Protein AF-A0A956C8J6-F1 (afdb_monomer)

Structure (mmCIF, N/CA/C/O backbone):
data_AF-A0A956C8J6-F1
#
_entry.id   AF-A0A956C8J6-F1
#
loop_
_atom_site.group_PDB
_atom_site.id
_atom_site.type_symbol
_atom_site.label_atom_id
_atom_site.label_alt_id
_atom_site.label_comp_id
_atom_site.label_asym_id
_atom_site.label_entity_id
_atom_site.label_seq_id
_atom_site.pdbx_PDB_ins_code
_atom_site.Cartn_x
_atom_site.Cartn_y
_atom_site.Cartn_z
_atom_site.occupancy
_atom_site.B_iso_or_equiv
_atom_site.auth_seq_id
_atom_site.auth_comp_id
_atom_site.auth_asym_id
_atom_site.auth_atom_id
_atom_site.pdbx_PDB_model_num
ATOM 1 N N . MET A 1 1 ? 47.906 44.077 -1.503 1.00 76.38 1 MET A N 1
ATOM 2 C CA . MET A 1 1 ? 47.747 45.370 -0.785 1.00 76.38 1 MET A CA 1
ATOM 3 C C . MET A 1 1 ? 46.278 45.729 -0.523 1.00 76.38 1 MET A C 1
ATOM 5 O O . MET A 1 1 ? 45.954 46.083 0.603 1.00 76.38 1 MET A O 1
ATOM 9 N N . ILE A 1 2 ? 45.383 45.561 -1.506 1.00 86.88 2 ILE A N 1
ATOM 10 C CA . ILE A 1 2 ? 43.949 45.925 -1.437 1.00 86.88 2 ILE A CA 1
ATOM 11 C C . ILE A 1 2 ? 43.181 45.189 -0.317 1.00 86.88 2 ILE A C 1
ATOM 13 O O . ILE A 1 2 ? 42.447 45.818 0.441 1.00 86.88 2 ILE A O 1
ATOM 17 N N . LEU A 1 3 ? 43.426 43.886 -0.127 1.00 83.75 3 LEU A N 1
ATOM 18 C CA . LEU A 1 3 ? 42.744 43.073 0.894 1.00 83.75 3 LEU A CA 1
ATOM 19 C C . LEU A 1 3 ? 42.968 43.590 2.332 1.00 83.75 3 LEU A C 1
ATOM 21 O O . LEU A 1 3 ? 42.034 43.659 3.127 1.00 83.75 3 LEU A O 1
ATOM 25 N N . ARG A 1 4 ? 44.193 44.038 2.658 1.00 83.62 4 ARG A N 1
ATOM 26 C CA . ARG A 1 4 ? 44.523 44.606 3.983 1.00 83.62 4 ARG A CA 1
ATOM 27 C C . ARG A 1 4 ? 43.800 45.929 4.247 1.00 83.62 4 ARG A C 1
ATOM 29 O O . ARG A 1 4 ? 43.425 46.198 5.387 1.00 83.62 4 ARG A O 1
ATOM 36 N N . VAL A 1 5 ? 43.605 46.748 3.211 1.00 84.44 5 VAL A N 1
ATOM 37 C CA . VAL A 1 5 ? 42.876 48.022 3.316 1.00 84.44 5 VAL A CA 1
ATOM 38 C C . VAL A 1 5 ? 41.376 47.760 3.512 1.00 84.44 5 VAL A C 1
ATOM 40 O O . VAL A 1 5 ? 40.769 48.363 4.397 1.00 84.44 5 VAL A O 1
ATOM 43 N N . ALA A 1 6 ? 40.800 46.799 2.781 1.00 83.00 6 ALA A N 1
ATOM 44 C CA . ALA A 1 6 ? 39.396 46.397 2.911 1.00 83.00 6 ALA A CA 1
ATOM 45 C C . ALA A 1 6 ? 39.051 45.820 4.303 1.00 83.00 6 ALA A C 1
ATOM 47 O O . ALA A 1 6 ? 38.039 46.199 4.900 1.00 83.00 6 ALA A O 1
ATOM 48 N N . LEU A 1 7 ? 39.918 44.965 4.861 1.00 81.19 7 LEU A N 1
ATOM 49 C CA . LEU A 1 7 ? 39.767 44.403 6.213 1.00 81.19 7 LEU A CA 1
ATOM 50 C C . LEU A 1 7 ? 39.823 45.485 7.300 1.00 81.19 7 LEU A C 1
ATOM 52 O O . LEU A 1 7 ? 38.946 45.538 8.162 1.00 81.19 7 LEU A O 1
ATOM 56 N N . ARG A 1 8 ? 40.799 46.404 7.235 1.00 82.94 8 ARG A N 1
ATOM 57 C CA . ARG A 1 8 ? 40.872 47.542 8.173 1.00 82.94 8 ARG A CA 1
ATOM 58 C C . ARG A 1 8 ? 39.626 48.425 8.106 1.00 82.94 8 ARG A C 1
ATOM 60 O O . ARG A 1 8 ? 39.152 48.873 9.148 1.00 82.94 8 ARG A O 1
ATOM 67 N N . ASN A 1 9 ? 39.083 48.651 6.909 1.00 82.06 9 ASN A N 1
ATOM 68 C CA . ASN A 1 9 ? 37.868 49.444 6.721 1.00 82.06 9 ASN A CA 1
ATOM 69 C C . ASN A 1 9 ? 36.629 48.764 7.338 1.00 82.06 9 ASN A C 1
ATOM 71 O O . ASN A 1 9 ? 35.853 49.405 8.048 1.00 82.06 9 ASN A O 1
ATOM 75 N N . SER A 1 10 ? 36.489 47.450 7.145 1.00 78.31 10 SER A N 1
ATOM 76 C CA . SER A 1 10 ? 35.390 46.660 7.720 1.00 78.31 10 SER A CA 1
ATOM 77 C C . SER A 1 10 ? 35.435 46.614 9.251 1.00 78.31 10 SER A C 1
ATOM 79 O O . SER A 1 10 ? 34.396 46.742 9.900 1.00 78.31 10 SER A O 1
ATOM 81 N N . VAL A 1 11 ? 36.636 46.507 9.833 1.00 80.62 11 VAL A N 1
ATOM 82 C CA . VAL A 1 11 ? 36.852 46.492 11.293 1.00 80.62 11 VAL A CA 1
ATOM 83 C C . VAL A 1 11 ? 36.672 47.878 11.928 1.00 80.62 11 VAL A C 1
ATOM 85 O O . VAL A 1 11 ? 36.344 47.961 13.112 1.00 80.62 11 VAL A O 1
ATOM 88 N N . ARG A 1 12 ? 36.856 48.969 11.171 1.00 85.00 12 ARG A N 1
ATOM 89 C CA . ARG A 1 12 ? 36.637 50.347 11.648 1.00 85.00 12 ARG A CA 1
ATOM 90 C C . ARG A 1 12 ? 35.152 50.726 11.665 1.00 85.00 12 ARG A C 1
ATOM 92 O O . ARG A 1 12 ? 34.713 51.398 12.590 1.00 85.00 12 ARG A O 1
ATOM 99 N N . ASN A 1 13 ? 34.365 50.225 10.711 1.00 85.50 13 ASN A N 1
ATOM 100 C CA . ASN A 1 13 ? 32.921 50.471 10.600 1.00 85.50 13 ASN A CA 1
ATOM 101 C C . ASN A 1 13 ? 32.070 49.295 11.123 1.00 85.50 13 ASN A C 1
ATOM 103 O O . ASN A 1 13 ? 31.152 48.831 10.447 1.00 85.50 13 ASN A O 1
ATOM 107 N N . ARG A 1 14 ? 32.359 48.820 12.345 1.00 82.44 14 ARG A N 1
ATOM 108 C CA . ARG A 1 14 ? 31.816 47.559 12.900 1.00 82.44 14 ARG A CA 1
ATOM 109 C C . ARG A 1 14 ? 30.295 47.425 12.813 1.00 82.44 14 ARG A C 1
ATOM 111 O O . ARG A 1 14 ? 29.818 46.368 12.432 1.00 82.44 14 ARG A O 1
ATOM 118 N N . ARG A 1 15 ? 29.535 48.483 13.124 1.00 85.75 15 ARG A N 1
ATOM 119 C CA . ARG A 1 15 ? 28.058 48.441 13.113 1.00 85.75 15 ARG A CA 1
ATOM 120 C C . ARG A 1 15 ? 27.491 48.182 11.715 1.00 85.75 15 ARG A C 1
ATOM 122 O O . ARG A 1 15 ? 26.623 47.333 11.561 1.00 85.75 15 ARG A O 1
ATOM 129 N N . ARG A 1 16 ? 28.005 48.881 10.696 1.00 86.75 16 ARG A N 1
ATOM 130 C CA . ARG A 1 16 ? 27.529 48.745 9.310 1.00 86.75 16 ARG A CA 1
ATOM 131 C C . ARG A 1 16 ? 27.905 47.386 8.729 1.00 86.75 16 ARG A C 1
ATOM 133 O O . ARG A 1 16 ? 27.052 46.727 8.152 1.00 86.75 16 ARG A O 1
ATOM 140 N N . THR A 1 17 ? 29.154 46.964 8.936 1.00 90.12 17 THR A N 1
ATOM 141 C CA . THR A 1 17 ? 29.644 45.646 8.510 1.00 90.12 17 THR A CA 1
ATOM 142 C C . THR A 1 17 ? 28.844 44.517 9.165 1.00 90.12 17 THR A C 1
ATOM 144 O O . THR A 1 17 ? 28.504 43.547 8.496 1.00 90.12 17 THR A O 1
ATOM 147 N N . LEU A 1 18 ? 28.508 44.652 10.454 1.00 90.44 18 LEU A N 1
ATOM 148 C CA . LEU A 1 18 ? 27.726 43.657 11.186 1.00 90.44 18 LEU A CA 1
ATOM 149 C C . LEU A 1 18 ? 26.292 43.552 10.652 1.00 90.44 18 LEU A C 1
ATOM 151 O O . LEU A 1 18 ? 25.841 42.443 10.404 1.00 90.44 18 LEU A O 1
ATOM 155 N N . LEU A 1 19 ? 25.604 44.673 10.404 1.00 91.50 19 LEU A N 1
ATOM 156 C CA . LEU A 1 19 ? 24.246 44.655 9.838 1.00 91.50 19 LEU A CA 1
ATOM 157 C C . LEU A 1 19 ? 24.195 43.946 8.477 1.00 91.50 19 LEU A C 1
ATOM 159 O O . LEU A 1 19 ? 23.339 43.093 8.263 1.00 91.50 19 LEU A O 1
ATOM 163 N N . THR A 1 20 ? 25.136 44.245 7.576 1.00 91.75 20 THR A N 1
ATOM 164 C CA . THR A 1 20 ? 25.197 43.582 6.263 1.00 91.75 20 THR A CA 1
ATOM 165 C C . THR A 1 20 ? 25.582 42.110 6.374 1.00 91.75 20 THR A C 1
ATOM 167 O O . THR A 1 20 ? 25.010 41.279 5.677 1.00 91.75 20 THR A O 1
ATOM 170 N N . ALA A 1 21 ? 26.524 41.772 7.261 1.00 92.81 21 ALA A N 1
ATOM 171 C CA . ALA A 1 21 ? 26.939 40.388 7.472 1.00 92.81 21 ALA A CA 1
ATOM 172 C C . ALA A 1 21 ? 25.800 39.543 8.059 1.00 92.81 21 ALA A C 1
ATOM 174 O O . ALA A 1 21 ? 25.584 38.431 7.596 1.00 92.81 21 ALA A O 1
ATOM 175 N N . VAL A 1 22 ? 25.042 40.084 9.019 1.00 95.88 22 VAL A N 1
ATOM 176 C CA . VAL A 1 22 ? 23.868 39.419 9.604 1.00 95.88 22 VAL A CA 1
ATOM 177 C C . VAL A 1 22 ? 22.768 39.237 8.564 1.00 95.88 22 VAL A C 1
ATOM 179 O O . VAL A 1 22 ? 22.202 38.156 8.494 1.00 95.88 22 VAL A O 1
ATOM 182 N N . ALA A 1 23 ? 22.494 40.238 7.722 1.00 95.94 23 ALA A N 1
ATOM 183 C CA . ALA A 1 23 ? 21.491 40.109 6.664 1.00 95.94 23 ALA A CA 1
ATOM 184 C C . ALA A 1 23 ? 21.848 38.999 5.656 1.00 95.94 23 ALA A C 1
ATOM 186 O O . ALA A 1 23 ? 21.003 38.167 5.333 1.00 95.94 23 ALA A O 1
ATOM 187 N N . ILE A 1 24 ? 23.110 38.944 5.210 1.00 96.88 24 ILE A N 1
ATOM 188 C CA . ILE A 1 24 ? 23.598 37.891 4.304 1.00 96.88 24 ILE A CA 1
ATOM 189 C C . ILE A 1 24 ? 23.566 36.526 4.999 1.00 96.88 24 ILE A C 1
ATOM 191 O O . ILE A 1 24 ? 23.092 35.556 4.415 1.00 96.88 24 ILE A O 1
ATOM 195 N N . ALA A 1 25 ? 24.037 36.447 6.247 1.00 96.62 25 ALA A N 1
ATOM 196 C CA . ALA A 1 25 ? 24.053 35.205 7.011 1.00 96.62 25 ALA A CA 1
ATOM 197 C C . ALA A 1 25 ? 22.638 34.675 7.274 1.00 96.62 25 ALA A C 1
ATOM 199 O O . ALA A 1 25 ? 22.414 33.481 7.133 1.00 96.62 25 ALA A O 1
ATOM 200 N N . ALA A 1 26 ? 21.681 35.547 7.602 1.00 97.00 26 ALA A N 1
ATOM 201 C CA . ALA A 1 26 ? 20.286 35.172 7.805 1.00 97.00 26 ALA A CA 1
ATOM 202 C C . ALA A 1 26 ? 19.634 34.681 6.505 1.00 97.00 26 ALA A C 1
ATOM 204 O O . ALA A 1 26 ? 18.960 33.655 6.519 1.00 97.00 26 ALA A O 1
ATOM 205 N N . GLY A 1 27 ? 19.877 35.363 5.379 1.00 97.31 27 GLY A N 1
ATOM 206 C CA . GLY A 1 27 ? 19.392 34.921 4.070 1.00 97.31 27 GLY A CA 1
ATOM 207 C C . GLY A 1 27 ? 19.973 33.566 3.660 1.00 97.31 27 GLY A C 1
ATOM 208 O O . GLY A 1 27 ? 19.233 32.680 3.246 1.00 97.31 27 GLY A O 1
ATOM 209 N N . LEU A 1 28 ? 21.284 33.373 3.844 1.00 97.12 28 LEU A N 1
ATOM 210 C CA . LEU A 1 28 ? 21.944 32.099 3.564 1.00 97.12 28 LEU A CA 1
ATOM 211 C C . LEU A 1 28 ? 21.447 30.985 4.494 1.00 97.12 28 LEU A C 1
ATOM 213 O O . LEU A 1 28 ? 21.194 29.882 4.028 1.00 97.12 28 LEU A O 1
ATOM 217 N N . ALA A 1 29 ? 21.275 31.267 5.787 1.00 96.75 29 ALA A N 1
ATOM 218 C CA . ALA A 1 29 ? 20.749 30.300 6.743 1.00 96.75 29 ALA A CA 1
ATOM 219 C C . ALA A 1 29 ? 19.327 29.864 6.373 1.00 96.75 29 ALA A C 1
ATOM 221 O O . ALA A 1 29 ? 19.044 28.671 6.382 1.00 96.75 29 ALA A O 1
ATOM 222 N N . LEU A 1 30 ? 18.455 30.806 5.996 1.00 97.19 30 LEU A N 1
ATOM 223 C CA . LEU A 1 30 ? 17.096 30.489 5.562 1.00 97.19 30 LEU A CA 1
ATOM 224 C C . LEU A 1 30 ? 17.093 29.629 4.292 1.00 97.19 30 LEU A C 1
ATOM 226 O O . LEU A 1 30 ? 16.351 28.654 4.229 1.00 97.19 30 LEU A O 1
ATOM 230 N N . LEU A 1 31 ? 17.950 29.951 3.317 1.00 96.69 31 LEU A N 1
ATOM 231 C CA . LEU A 1 31 ? 18.107 29.147 2.103 1.00 96.69 31 LEU A CA 1
ATOM 232 C C . LEU A 1 31 ? 18.590 27.729 2.420 1.00 96.69 31 LEU A C 1
ATOM 234 O O . LEU A 1 31 ? 17.996 26.782 1.926 1.00 96.69 31 LEU A O 1
ATOM 238 N N . LEU A 1 32 ? 19.607 27.581 3.275 1.00 96.19 32 LEU A N 1
ATOM 239 C CA . LEU A 1 32 ? 20.144 26.272 3.665 1.00 96.19 32 LEU A CA 1
ATOM 240 C C . LEU A 1 32 ? 19.128 25.422 4.436 1.00 96.19 32 LEU A C 1
ATOM 242 O O . LEU A 1 32 ? 19.058 24.212 4.231 1.00 96.19 32 LEU A O 1
ATOM 246 N N . VAL A 1 33 ? 18.336 26.041 5.317 1.00 95.75 33 VAL A N 1
ATOM 247 C CA . VAL A 1 33 ? 17.246 25.354 6.026 1.00 95.75 33 VAL A CA 1
ATOM 248 C C . VAL A 1 33 ? 16.175 24.899 5.040 1.00 95.75 33 VAL A C 1
ATOM 250 O O . VAL A 1 33 ? 15.717 23.765 5.129 1.00 95.75 33 VAL A O 1
ATOM 253 N N . PHE A 1 34 ? 15.803 25.751 4.082 1.00 94.38 34 PHE A N 1
ATOM 254 C CA . PHE A 1 34 ? 14.797 25.410 3.082 1.00 94.38 34 PHE A CA 1
ATOM 255 C C . PHE A 1 34 ? 15.265 24.283 2.155 1.00 94.38 34 PHE A C 1
ATOM 257 O O . PHE A 1 34 ? 14.516 23.337 1.938 1.00 94.38 34 PHE A O 1
ATOM 264 N N . THR A 1 35 ? 16.511 24.329 1.670 1.00 90.38 35 THR A N 1
ATOM 265 C CA . THR A 1 35 ? 17.075 23.242 0.853 1.00 90.38 35 THR A CA 1
ATOM 266 C C . THR A 1 35 ? 17.196 21.951 1.649 1.00 90.38 35 THR A C 1
ATOM 268 O O . THR A 1 35 ? 16.759 20.917 1.172 1.00 90.38 35 THR A O 1
ATOM 271 N N . GLY A 1 36 ? 17.686 22.001 2.894 1.00 91.25 36 GLY A N 1
ATOM 272 C CA . GLY A 1 36 ? 17.787 20.800 3.728 1.00 91.25 36 GLY A CA 1
ATOM 273 C C . GLY A 1 36 ? 16.424 20.180 4.058 1.00 91.25 36 GLY A C 1
ATOM 274 O O . GLY A 1 36 ? 16.305 18.962 4.144 1.00 91.25 36 GLY A O 1
ATOM 275 N N . MET A 1 37 ? 15.386 21.006 4.213 1.00 89.81 37 MET A N 1
ATOM 276 C CA . MET A 1 37 ? 14.014 20.531 4.393 1.00 89.81 37 MET A CA 1
ATOM 277 C C . MET A 1 37 ? 13.447 19.917 3.106 1.00 89.81 37 MET A C 1
ATOM 279 O O . MET A 1 37 ? 12.793 18.882 3.186 1.00 89.81 37 MET A O 1
ATOM 283 N N . ALA A 1 38 ? 13.708 20.520 1.942 1.00 79.31 38 ALA A N 1
ATOM 284 C CA . ALA A 1 38 ? 13.282 19.991 0.647 1.00 79.31 38 ALA A CA 1
ATOM 285 C C . ALA A 1 38 ? 13.968 18.653 0.319 1.00 79.31 38 ALA A C 1
ATOM 287 O O . ALA A 1 38 ? 13.289 17.690 -0.023 1.00 79.31 38 ALA A O 1
ATOM 288 N N . ASP A 1 39 ? 15.286 18.566 0.514 1.00 77.94 39 ASP A N 1
ATOM 289 C CA . ASP A 1 39 ? 16.055 17.334 0.308 1.00 77.94 39 ASP A CA 1
ATOM 290 C C . ASP A 1 39 ? 15.576 16.224 1.259 1.00 77.94 39 ASP A C 1
ATOM 292 O O . ASP A 1 39 ? 15.345 15.090 0.843 1.00 77.94 39 ASP A O 1
ATOM 296 N N . GLY A 1 40 ? 15.347 16.562 2.535 1.00 76.50 40 GLY A N 1
ATOM 297 C CA . GLY A 1 40 ? 14.820 15.617 3.521 1.00 76.50 40 GLY A CA 1
ATOM 298 C C . GLY A 1 40 ? 13.397 15.141 3.215 1.00 76.50 40 GLY A C 1
ATOM 299 O O . GLY A 1 40 ? 13.071 13.989 3.499 1.00 76.50 40 GLY A O 1
ATOM 300 N N . ALA A 1 41 ? 12.557 15.999 2.628 1.00 71.56 41 ALA A N 1
ATOM 301 C CA . ALA A 1 41 ? 11.235 15.606 2.154 1.00 71.56 41 ALA A CA 1
ATOM 302 C C . ALA A 1 41 ? 11.346 14.628 0.973 1.00 71.56 41 ALA A C 1
ATOM 304 O O . ALA A 1 41 ? 10.730 13.570 1.022 1.00 71.56 41 ALA A O 1
ATOM 305 N N . HIS A 1 42 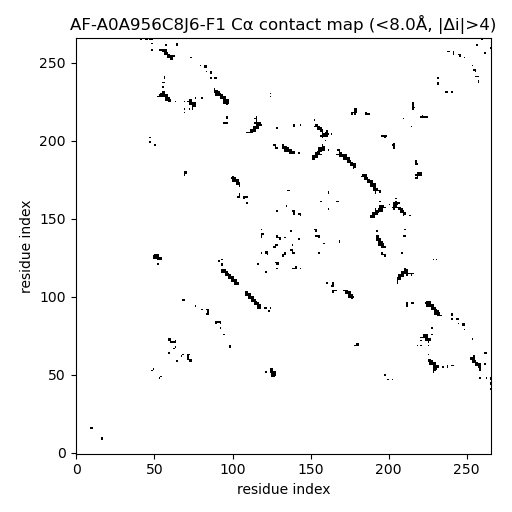? 12.187 14.916 -0.027 1.00 67.62 42 HIS A N 1
ATOM 306 C CA . HIS A 1 42 ? 12.378 14.039 -1.189 1.00 67.62 42 HIS A CA 1
ATOM 307 C C . HIS A 1 42 ? 12.921 12.650 -0.830 1.00 67.62 42 HIS A C 1
ATOM 309 O O . HIS A 1 42 ? 12.391 11.648 -1.305 1.00 67.62 42 HIS A O 1
ATOM 315 N N . GLU A 1 43 ? 13.925 12.561 0.047 1.00 66.69 43 GLU A N 1
ATOM 316 C CA . GLU A 1 43 ? 14.469 11.270 0.499 1.00 66.69 43 GLU A CA 1
ATOM 317 C C . GLU A 1 43 ? 13.383 10.410 1.173 1.00 66.69 43 GLU A C 1
ATOM 319 O O . GLU A 1 43 ? 13.316 9.194 0.982 1.00 66.69 43 GLU A O 1
ATOM 324 N N . LYS A 1 44 ? 12.485 11.051 1.934 1.00 64.81 44 LYS A N 1
ATOM 325 C CA . LYS A 1 44 ? 11.377 10.365 2.603 1.00 64.81 44 LYS A CA 1
ATOM 326 C C . LYS A 1 44 ? 10.287 9.906 1.641 1.00 64.81 44 LYS A C 1
ATOM 328 O O . LYS A 1 44 ? 9.709 8.853 1.891 1.00 64.81 44 LYS A O 1
ATOM 333 N N . MET A 1 45 ? 10.020 10.628 0.556 1.00 62.38 45 MET A N 1
ATOM 334 C CA . MET A 1 45 ? 9.003 10.209 -0.415 1.00 62.38 45 MET A CA 1
ATOM 335 C C . MET A 1 45 ? 9.453 8.986 -1.234 1.00 62.38 45 MET A C 1
ATOM 337 O O . MET A 1 45 ? 8.693 8.022 -1.351 1.00 62.38 45 MET A O 1
ATOM 341 N N . ALA A 1 46 ? 10.733 8.920 -1.621 1.00 62.03 46 ALA A N 1
ATOM 342 C CA . ALA A 1 46 ? 11.309 7.720 -2.234 1.00 62.03 46 ALA A CA 1
ATOM 343 C C . ALA A 1 46 ? 11.230 6.491 -1.301 1.00 62.03 46 ALA A C 1
ATOM 345 O O . ALA A 1 46 ? 10.918 5.379 -1.735 1.00 62.03 46 ALA A O 1
ATOM 346 N N . GLU A 1 47 ? 11.458 6.688 0.003 1.00 63.75 47 GLU A N 1
ATOM 347 C CA . GLU A 1 47 ? 11.309 5.635 1.016 1.00 63.75 47 GLU A CA 1
ATOM 348 C C . GLU A 1 47 ? 9.844 5.172 1.161 1.00 63.75 47 GLU A C 1
ATOM 350 O O . GLU A 1 47 ? 9.596 3.975 1.334 1.00 63.75 47 GLU A O 1
ATOM 355 N N . ILE A 1 48 ? 8.871 6.083 1.031 1.00 66.12 48 ILE A N 1
ATOM 356 C CA . ILE A 1 48 ? 7.428 5.784 1.057 1.00 66.12 48 ILE A CA 1
ATOM 357 C C . ILE A 1 48 ? 7.006 4.971 -0.173 1.00 66.12 48 ILE A C 1
ATOM 359 O O . ILE A 1 48 ? 6.350 3.941 -0.012 1.00 66.12 48 ILE A O 1
ATOM 363 N N . GLY A 1 49 ? 7.409 5.378 -1.382 1.00 64.62 49 GLY A N 1
ATOM 364 C CA . GLY A 1 49 ? 7.027 4.698 -2.626 1.00 64.62 49 GLY A CA 1
ATOM 365 C C . GLY A 1 49 ? 7.515 3.250 -2.699 1.00 64.62 49 GLY A C 1
ATOM 366 O O . GLY A 1 49 ? 6.737 2.343 -3.000 1.00 64.62 49 GLY A O 1
ATOM 367 N N . VAL A 1 50 ? 8.771 3.006 -2.309 1.00 62.66 50 VAL A N 1
ATOM 368 C CA . VAL A 1 50 ? 9.316 1.641 -2.201 1.00 62.66 50 VAL A CA 1
ATOM 369 C C . VAL A 1 50 ? 8.598 0.848 -1.107 1.00 62.66 50 VAL A C 1
ATOM 371 O O . VAL A 1 50 ? 8.314 -0.337 -1.278 1.00 62.66 50 VAL A O 1
ATOM 374 N N . SER A 1 51 ? 8.265 1.488 0.016 1.00 62.50 51 SER A N 1
ATOM 375 C CA . SER A 1 51 ? 7.557 0.814 1.108 1.00 62.50 51 SER A CA 1
ATOM 376 C C . SER A 1 51 ? 6.136 0.406 0.712 1.00 62.50 51 SER A C 1
ATOM 378 O O . SER A 1 51 ? 5.692 -0.654 1.132 1.00 62.50 51 SER A O 1
ATOM 380 N N . MET A 1 52 ? 5.445 1.165 -0.143 1.00 68.81 52 MET A N 1
ATOM 381 C CA . MET A 1 52 ? 4.073 0.874 -0.596 1.00 68.81 52 MET A CA 1
ATOM 382 C C . MET A 1 52 ? 3.959 -0.247 -1.643 1.00 68.81 52 MET A C 1
ATOM 384 O O . MET A 1 52 ? 2.847 -0.601 -2.033 1.00 68.81 52 MET A O 1
ATOM 388 N N . GLY A 1 53 ? 5.078 -0.820 -2.094 1.00 70.12 53 GLY A N 1
ATOM 389 C CA . GLY A 1 53 ? 5.061 -1.989 -2.973 1.00 70.12 53 GLY A CA 1
ATOM 390 C C . GLY A 1 53 ? 4.612 -1.707 -4.407 1.00 70.12 53 GLY A C 1
ATOM 391 O O . GLY A 1 53 ? 3.983 -2.560 -5.035 1.00 70.12 53 GLY A O 1
ATOM 392 N N . LEU A 1 54 ? 4.938 -0.520 -4.934 1.00 74.12 54 LEU A N 1
ATOM 393 C CA . LEU A 1 54 ? 4.724 -0.175 -6.347 1.00 74.12 54 LEU A CA 1
ATOM 394 C C . LEU A 1 54 ? 5.511 -1.107 -7.296 1.00 74.12 54 LEU A C 1
ATOM 396 O O . LEU A 1 54 ? 5.066 -1.358 -8.412 1.00 74.12 54 LEU A O 1
ATOM 400 N N . GLY A 1 55 ? 6.624 -1.688 -6.835 1.00 81.12 55 GLY A N 1
ATOM 401 C CA . GLY A 1 55 ? 7.557 -2.437 -7.680 1.00 81.12 55 GLY A CA 1
ATOM 402 C C . GLY A 1 55 ? 8.474 -1.509 -8.480 1.00 81.12 55 GLY A C 1
ATOM 403 O O . GLY A 1 55 ? 8.434 -0.293 -8.309 1.00 81.12 55 GLY A O 1
ATOM 404 N N . ASP A 1 56 ? 9.307 -2.080 -9.349 1.00 84.12 56 ASP A N 1
ATOM 405 C CA . ASP A 1 56 ? 10.206 -1.310 -10.221 1.00 84.12 56 ASP A CA 1
ATOM 406 C C . ASP A 1 56 ? 9.453 -0.761 -11.439 1.00 84.12 56 ASP A C 1
ATOM 408 O O . ASP A 1 56 ? 9.625 0.393 -11.842 1.00 84.12 56 ASP A O 1
ATOM 412 N N . VAL A 1 57 ? 8.573 -1.595 -12.000 1.00 87.00 57 VAL A N 1
ATOM 413 C CA . VAL A 1 57 ? 7.692 -1.252 -13.117 1.00 87.00 57 VAL A CA 1
ATOM 414 C C . VAL A 1 57 ? 6.252 -1.525 -12.712 1.00 87.00 57 VAL A C 1
ATOM 416 O O . VAL A 1 57 ? 5.928 -2.574 -12.154 1.00 87.00 57 VAL A O 1
ATOM 419 N N . VAL A 1 58 ? 5.376 -0.583 -13.031 1.00 89.19 58 VAL A N 1
ATOM 420 C CA . VAL A 1 58 ? 3.954 -0.632 -12.726 1.00 89.19 58 VAL A CA 1
ATOM 421 C C . VAL A 1 58 ? 3.175 -0.804 -14.021 1.00 89.19 58 VAL A C 1
ATOM 423 O O . VAL A 1 58 ? 3.365 -0.055 -14.978 1.00 89.19 58 VAL A O 1
ATOM 426 N N . VAL A 1 59 ? 2.269 -1.780 -14.050 1.00 90.25 59 VAL A N 1
ATOM 427 C CA . VAL A 1 59 ? 1.314 -1.943 -15.151 1.00 90.25 59 VAL A CA 1
ATOM 428 C C . VAL A 1 59 ? -0.086 -1.630 -14.650 1.00 90.25 59 VAL A C 1
ATOM 430 O O . VAL A 1 59 ? -0.580 -2.302 -13.744 1.00 90.25 59 VAL A O 1
ATOM 433 N N . HIS A 1 60 ? -0.736 -0.645 -15.258 1.00 89.62 60 HIS A N 1
ATOM 434 C CA . HIS A 1 60 ? -2.106 -0.237 -14.955 1.00 89.62 60 HIS A CA 1
ATOM 435 C C . HIS A 1 60 ? -3.041 -0.479 -16.142 1.00 89.62 60 HIS A C 1
ATOM 437 O O . HIS A 1 60 ? -2.599 -0.617 -17.282 1.00 89.62 60 HIS A O 1
ATOM 443 N N . ALA A 1 61 ? -4.352 -0.485 -15.893 1.00 87.06 61 ALA A N 1
ATOM 444 C CA . ALA A 1 61 ? -5.310 -0.256 -16.970 1.00 87.06 61 ALA A CA 1
ATOM 445 C C . ALA A 1 61 ? -5.102 1.152 -17.545 1.00 87.06 61 ALA A C 1
ATOM 447 O O . ALA A 1 61 ? -4.768 2.084 -16.811 1.00 87.06 61 ALA A O 1
ATOM 448 N N . ARG A 1 62 ? -5.301 1.321 -18.854 1.00 83.38 62 ARG A N 1
ATOM 449 C CA . ARG A 1 62 ? -5.043 2.607 -19.507 1.00 83.38 62 ARG A CA 1
ATOM 450 C C . ARG A 1 62 ? -5.839 3.751 -18.861 1.00 83.38 62 ARG A C 1
ATOM 452 O O . ARG A 1 62 ? -7.062 3.681 -18.725 1.00 83.38 62 ARG A O 1
ATOM 459 N N . GLY A 1 63 ? -5.135 4.824 -18.499 1.00 81.25 63 GLY A N 1
ATOM 460 C CA . GLY A 1 63 ? -5.696 6.019 -17.879 1.00 81.25 63 GLY A CA 1
ATOM 461 C C . GLY A 1 63 ? -6.060 5.857 -16.400 1.00 81.25 63 GLY A C 1
ATOM 462 O O . GLY A 1 63 ? -6.732 6.732 -15.861 1.00 81.25 63 GLY A O 1
ATOM 463 N N . TYR A 1 64 ? -5.684 4.762 -15.739 1.00 83.44 64 TYR A N 1
ATOM 464 C CA . TYR A 1 64 ? -5.851 4.633 -14.289 1.00 83.44 64 TYR A CA 1
ATOM 465 C C . TYR A 1 64 ? -4.972 5.638 -13.535 1.00 83.44 64 TYR A C 1
ATOM 467 O O . TYR A 1 64 ? -5.385 6.144 -12.498 1.00 83.44 64 TYR A O 1
ATOM 475 N N . THR A 1 65 ? -3.791 5.971 -14.065 1.00 80.25 65 THR A N 1
ATOM 476 C CA . THR A 1 65 ? -2.900 6.972 -13.451 1.00 80.25 65 THR A CA 1
ATOM 477 C C . THR A 1 65 ? -3.548 8.363 -13.392 1.00 80.25 65 THR A C 1
ATOM 479 O O . THR A 1 65 ? -3.410 9.056 -12.389 1.00 80.25 65 THR A O 1
ATOM 482 N N . ASP A 1 66 ? -4.323 8.741 -14.415 1.00 81.81 66 ASP A N 1
ATOM 483 C CA . ASP A 1 66 ? -5.048 10.022 -14.446 1.00 81.81 66 ASP A CA 1
ATOM 484 C C . ASP A 1 66 ? -6.313 10.023 -13.568 1.00 81.81 66 ASP A C 1
ATOM 486 O O . ASP A 1 66 ? -6.735 11.063 -13.063 1.00 81.81 66 ASP A O 1
ATOM 490 N N . ASP A 1 67 ? -6.965 8.866 -13.438 1.00 82.25 67 ASP A N 1
ATOM 491 C CA . ASP A 1 67 ? -8.263 8.703 -12.780 1.00 82.25 67 ASP A CA 1
ATOM 492 C C . ASP A 1 67 ? -8.319 7.330 -12.083 1.00 82.25 67 ASP A C 1
ATOM 494 O O . ASP A 1 67 ? -8.836 6.361 -12.664 1.00 82.25 67 ASP A O 1
ATOM 498 N N . PRO A 1 68 ? -7.754 7.219 -10.861 1.00 79.81 68 PRO A N 1
ATOM 499 C CA . PRO A 1 68 ? -7.576 5.956 -10.147 1.00 79.81 68 PRO A CA 1
ATOM 500 C C . PRO A 1 68 ? -8.903 5.476 -9.552 1.00 79.81 68 PRO A C 1
ATOM 502 O O . PRO A 1 68 ? -9.149 5.526 -8.347 1.00 79.81 68 PRO A O 1
ATOM 505 N N . THR A 1 69 ? -9.792 5.018 -10.426 1.00 80.50 69 THR A N 1
ATOM 506 C CA . THR A 1 69 ? -11.117 4.511 -10.079 1.00 80.50 69 THR A CA 1
ATOM 507 C C . THR A 1 69 ? -11.192 3.004 -10.255 1.00 80.50 69 THR A C 1
ATOM 509 O O . THR A 1 69 ? -10.564 2.408 -11.129 1.00 80.50 69 THR A O 1
ATOM 512 N N . LEU A 1 70 ? -12.049 2.377 -9.449 1.00 81.00 70 LEU A N 1
ATOM 513 C CA . LEU A 1 70 ? -12.380 0.955 -9.561 1.00 81.00 70 LEU A CA 1
ATOM 514 C C . LEU A 1 70 ? -13.052 0.577 -10.895 1.00 81.00 70 LEU A C 1
ATOM 516 O O . LEU A 1 70 ? -13.243 -0.605 -11.157 1.00 81.00 70 LEU A O 1
ATOM 520 N N . ASP A 1 71 ? -13.406 1.547 -11.737 1.00 80.81 71 ASP A N 1
ATOM 521 C CA . ASP A 1 71 ? -13.945 1.300 -13.076 1.00 80.81 71 ASP A CA 1
ATOM 522 C C . ASP A 1 71 ? -12.831 1.062 -14.117 1.00 80.81 71 ASP A C 1
ATOM 524 O O . ASP A 1 71 ? -13.101 0.543 -15.201 1.00 80.81 71 ASP A O 1
ATOM 528 N N . ARG A 1 72 ? -11.571 1.382 -13.783 1.00 83.94 72 ARG A N 1
ATOM 529 C CA . ARG A 1 72 ? -10.389 1.172 -14.634 1.00 83.94 72 ARG A CA 1
ATOM 530 C C . ARG A 1 72 ? -9.519 0.050 -14.074 1.00 83.94 72 ARG A C 1
ATOM 532 O O . ARG A 1 72 ? -8.472 0.284 -13.483 1.00 83.94 72 ARG A O 1
ATOM 539 N N . LEU A 1 73 ? -9.969 -1.188 -14.252 1.00 87.44 73 LEU A N 1
ATOM 540 C CA . LEU A 1 73 ? -9.252 -2.381 -13.793 1.00 87.44 73 LEU A CA 1
ATOM 541 C C . LEU A 1 73 ? -8.760 -3.225 -14.965 1.00 87.44 73 LEU A C 1
ATOM 543 O O . LEU A 1 73 ? -9.404 -3.324 -16.009 1.00 87.44 73 LEU A O 1
ATOM 547 N N . ILE A 1 74 ? -7.650 -3.923 -14.745 1.00 88.44 74 ILE A N 1
ATOM 548 C CA . ILE A 1 74 ? -7.202 -5.016 -15.603 1.00 88.44 74 ILE A CA 1
ATOM 549 C C . ILE A 1 74 ? -8.116 -6.207 -15.302 1.00 88.44 74 ILE A C 1
ATOM 551 O O . ILE A 1 74 ? -7.934 -6.879 -14.290 1.00 88.44 74 ILE A O 1
ATOM 555 N N . ALA A 1 75 ? -9.129 -6.432 -16.143 1.00 85.81 75 ALA A N 1
ATOM 556 C CA . ALA A 1 75 ? -10.214 -7.386 -15.879 1.00 85.81 75 ALA A CA 1
ATOM 557 C C . ALA A 1 75 ? -9.752 -8.846 -15.703 1.00 85.81 75 ALA A C 1
ATOM 559 O O . ALA A 1 75 ? -10.300 -9.564 -14.866 1.00 85.81 75 ALA A O 1
ATOM 560 N N . ASP A 1 76 ? -8.753 -9.273 -16.480 1.00 86.25 76 ASP A N 1
ATOM 561 C CA . ASP A 1 76 ? -8.079 -10.564 -16.331 1.00 86.25 76 ASP A CA 1
ATOM 562 C C . ASP A 1 76 ? -6.557 -10.346 -16.357 1.00 86.25 76 ASP A C 1
ATOM 564 O O . ASP A 1 76 ? -5.980 -10.138 -17.432 1.00 86.25 76 ASP A O 1
ATOM 568 N N . PRO A 1 77 ? -5.889 -10.346 -15.191 1.00 87.38 77 PRO A N 1
ATOM 569 C CA . PRO A 1 77 ? -4.450 -10.143 -15.126 1.00 87.38 77 PRO A CA 1
ATOM 570 C C . PRO A 1 77 ? -3.640 -11.358 -15.577 1.00 87.38 77 PRO A C 1
ATOM 572 O O . PRO A 1 77 ? -2.465 -11.192 -15.894 1.00 87.38 77 PRO A O 1
ATOM 575 N N . ALA A 1 78 ? -4.209 -12.568 -15.621 1.00 88.25 78 ALA A N 1
ATOM 576 C CA . ALA A 1 78 ? -3.422 -13.789 -15.797 1.00 88.25 78 ALA A CA 1
ATOM 577 C C . ALA A 1 78 ? -2.638 -13.842 -17.129 1.00 88.25 78 ALA A C 1
ATOM 579 O O . ALA A 1 78 ? -1.457 -14.211 -17.104 1.00 88.25 78 ALA A O 1
ATOM 580 N N . PRO A 1 79 ? -3.205 -13.440 -18.289 1.00 88.50 79 PRO A N 1
ATOM 581 C CA . PRO A 1 79 ? -2.461 -13.382 -19.546 1.00 88.50 79 PRO A CA 1
ATOM 582 C C . PRO A 1 79 ? -1.318 -12.363 -19.509 1.00 88.50 79 PRO A C 1
ATOM 584 O O . PRO A 1 79 ? -0.203 -12.684 -19.927 1.00 88.50 79 PRO A O 1
ATOM 587 N N . ALA A 1 80 ? -1.576 -11.166 -18.972 1.00 88.25 80 ALA A N 1
ATOM 588 C CA . ALA A 1 80 ? -0.579 -10.106 -18.854 1.00 88.25 80 ALA A CA 1
ATOM 589 C C . ALA A 1 80 ? 0.544 -10.521 -17.893 1.00 88.25 80 ALA A C 1
ATOM 591 O O . ALA A 1 80 ? 1.716 -10.462 -18.252 1.00 88.25 80 ALA A O 1
ATOM 592 N N . GLN A 1 81 ? 0.196 -11.056 -16.724 1.00 89.94 81 GLN A N 1
ATOM 593 C CA . GLN A 1 81 ? 1.138 -11.571 -15.732 1.00 89.94 81 GLN A CA 1
ATOM 594 C C . GLN A 1 81 ? 2.034 -12.673 -16.317 1.00 89.94 81 GLN A C 1
ATOM 596 O O . GLN A 1 81 ? 3.254 -12.637 -16.151 1.00 89.94 81 GLN A O 1
ATOM 601 N N . ALA A 1 82 ? 1.461 -13.617 -17.072 1.00 90.44 82 ALA A N 1
ATOM 602 C CA . ALA A 1 82 ? 2.227 -14.669 -17.739 1.00 90.44 82 ALA A CA 1
ATOM 603 C C . ALA A 1 82 ? 3.107 -14.146 -18.888 1.00 90.44 82 ALA A C 1
ATOM 605 O O . ALA A 1 82 ? 4.132 -14.752 -19.203 1.00 90.44 82 ALA A O 1
ATOM 606 N N . ALA A 1 83 ? 2.710 -13.066 -19.563 1.00 90.31 83 ALA A N 1
ATOM 607 C CA . ALA A 1 83 ? 3.514 -12.437 -20.606 1.00 90.31 83 ALA A CA 1
ATOM 608 C C . ALA A 1 83 ? 4.709 -11.681 -20.002 1.00 90.31 83 ALA A C 1
ATOM 610 O O . ALA A 1 83 ? 5.842 -11.899 -20.431 1.00 90.31 83 ALA A O 1
ATOM 611 N N . ILE A 1 84 ? 4.468 -10.884 -18.956 1.00 91.00 84 ILE A N 1
ATOM 612 C CA . ILE A 1 84 ? 5.492 -10.127 -18.222 1.00 91.00 84 ILE A CA 1
ATOM 613 C C . ILE A 1 84 ? 6.510 -11.075 -17.583 1.00 91.00 84 ILE A C 1
ATOM 615 O O . ILE A 1 84 ? 7.709 -10.876 -17.732 1.00 91.00 84 ILE A O 1
ATOM 619 N N . GLY A 1 85 ? 6.058 -12.162 -16.949 1.00 90.00 85 GLY A N 1
ATOM 620 C CA . GLY A 1 85 ? 6.950 -13.133 -16.302 1.00 90.00 85 GLY A CA 1
ATOM 621 C C . GLY A 1 85 ? 7.898 -13.882 -17.253 1.00 90.00 85 GLY A C 1
ATOM 622 O O . GLY A 1 85 ? 8.782 -14.596 -16.791 1.00 90.00 85 GLY A O 1
ATOM 623 N N . ARG A 1 86 ? 7.733 -13.750 -18.579 1.00 91.88 86 ARG A N 1
ATOM 624 C CA . ARG A 1 86 ? 8.666 -14.296 -19.584 1.00 91.88 86 ARG A CA 1
ATOM 625 C C . ARG A 1 86 ? 9.725 -13.288 -20.033 1.00 91.88 86 ARG A C 1
ATOM 627 O O . ARG A 1 86 ? 10.620 -13.665 -20.792 1.00 91.88 86 ARG A O 1
ATOM 634 N N . VAL A 1 87 ? 9.619 -12.027 -19.618 1.00 91.62 87 VAL A N 1
ATOM 635 C CA . VAL A 1 87 ? 10.592 -10.985 -19.949 1.00 91.62 87 VAL A CA 1
ATOM 636 C C . VAL A 1 87 ? 11.881 -11.239 -19.155 1.00 91.62 87 VAL A C 1
ATOM 638 O O . VAL A 1 87 ? 11.824 -11.380 -17.933 1.00 91.62 87 VAL A O 1
ATOM 641 N N . PRO A 1 88 ? 13.054 -11.311 -19.813 1.00 89.88 88 PRO A N 1
ATOM 642 C CA . PRO A 1 88 ? 14.327 -11.449 -19.113 1.00 89.88 88 PRO A CA 1
ATOM 643 C C . PRO A 1 88 ? 14.546 -10.308 -18.115 1.00 89.88 88 PRO A C 1
ATOM 645 O O . PRO A 1 88 ? 14.326 -9.148 -18.452 1.00 89.88 88 PRO A O 1
ATOM 648 N N . GLY A 1 89 ? 14.998 -10.645 -16.908 1.00 87.19 89 GLY A N 1
ATOM 649 C CA . GLY A 1 89 ? 15.212 -9.684 -15.822 1.00 87.19 89 GLY A CA 1
ATOM 650 C C . GLY A 1 89 ? 14.000 -9.481 -14.911 1.00 87.19 89 GLY A C 1
ATOM 651 O O . GLY A 1 89 ? 14.160 -8.908 -13.843 1.00 87.19 89 GLY A O 1
ATOM 652 N N . VAL A 1 90 ? 12.810 -9.992 -15.257 1.00 90.25 90 VAL A N 1
ATOM 653 C CA . VAL A 1 90 ? 11.662 -10.002 -14.335 1.00 90.25 90 VAL A CA 1
ATOM 654 C C . VAL A 1 90 ? 11.824 -11.128 -13.314 1.00 90.25 90 VAL A C 1
ATOM 656 O O . VAL A 1 90 ? 11.904 -12.302 -13.674 1.00 90.25 90 VAL A O 1
ATOM 659 N N . VAL A 1 91 ? 11.842 -10.766 -12.033 1.00 89.12 91 VAL A N 1
ATOM 660 C CA . VAL A 1 91 ? 11.908 -11.699 -10.898 1.00 89.12 91 VAL A CA 1
ATOM 661 C C . VAL A 1 91 ? 10.509 -12.087 -10.442 1.00 89.12 91 VAL A C 1
ATOM 663 O O . VAL A 1 91 ? 10.243 -13.263 -10.184 1.00 89.12 91 VAL A O 1
ATOM 666 N N . HIS A 1 92 ? 9.608 -11.108 -10.338 1.00 88.00 92 HIS A N 1
ATOM 667 C CA . HIS A 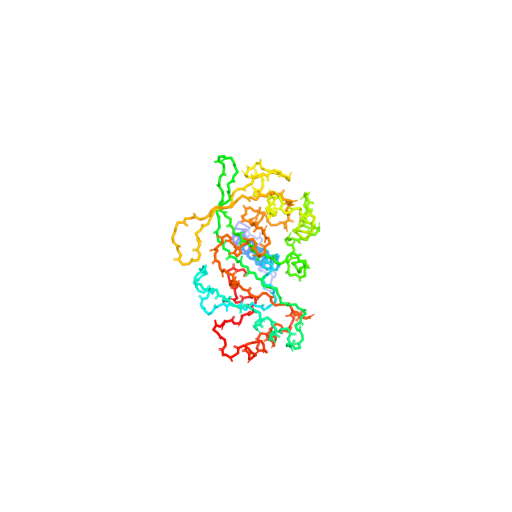1 92 ? 8.260 -11.340 -9.838 1.00 88.00 92 HIS A CA 1
ATOM 668 C C . HIS A 1 92 ? 7.229 -10.387 -10.445 1.00 88.00 92 HIS A C 1
ATOM 670 O O . HIS A 1 92 ? 7.554 -9.266 -10.832 1.00 88.00 92 HIS A O 1
ATOM 676 N N . VAL A 1 93 ? 5.974 -10.838 -10.506 1.00 90.69 93 VAL A N 1
ATOM 677 C CA . VAL A 1 93 ? 4.826 -10.028 -10.927 1.00 90.69 93 VAL A CA 1
ATOM 678 C C . VAL A 1 93 ? 3.701 -10.245 -9.926 1.00 90.69 93 VAL A C 1
ATOM 680 O O . VAL A 1 93 ? 3.108 -11.325 -9.894 1.00 90.69 93 VAL A O 1
ATOM 683 N N . ALA A 1 94 ? 3.421 -9.223 -9.123 1.00 90.88 94 ALA A N 1
ATOM 684 C CA . ALA A 1 94 ? 2.427 -9.272 -8.062 1.00 90.88 94 ALA A CA 1
ATOM 685 C C . ALA A 1 94 ? 1.163 -8.488 -8.454 1.00 90.88 94 ALA A C 1
ATOM 687 O O . ALA A 1 94 ? 1.230 -7.270 -8.657 1.00 90.88 94 ALA A O 1
ATOM 688 N N . PRO A 1 95 ? 0.002 -9.154 -8.562 1.00 92.31 95 PRO A N 1
ATOM 689 C CA . PRO A 1 95 ? -1.268 -8.472 -8.749 1.00 92.31 95 PRO A CA 1
ATOM 690 C C . PRO A 1 95 ? -1.713 -7.758 -7.476 1.00 92.31 95 PRO A C 1
ATOM 692 O O . PRO A 1 95 ? -1.670 -8.332 -6.388 1.00 92.31 95 PRO A O 1
ATOM 695 N N . ARG A 1 96 ? -2.191 -6.518 -7.621 1.00 91.50 96 ARG A N 1
ATOM 696 C CA . ARG A 1 96 ? -2.708 -5.723 -6.502 1.00 91.50 96 ARG A CA 1
ATOM 697 C C . ARG A 1 96 ? -4.005 -5.019 -6.869 1.00 91.50 96 ARG A C 1
ATOM 699 O O . ARG A 1 96 ? -4.204 -4.585 -8.006 1.00 91.50 96 ARG A O 1
ATOM 706 N N . LEU A 1 97 ? -4.879 -4.872 -5.881 1.00 93.06 97 LEU A N 1
ATOM 707 C CA . LEU A 1 97 ? -6.114 -4.102 -6.005 1.00 93.06 97 LEU A CA 1
ATOM 708 C C . LEU A 1 97 ? -6.136 -2.997 -4.952 1.00 93.06 97 LEU A C 1
ATOM 710 O O . LEU A 1 97 ? -6.371 -3.275 -3.780 1.00 93.06 97 LEU A O 1
ATOM 714 N N . ARG A 1 98 ? -5.908 -1.753 -5.369 1.00 91.44 98 ARG A N 1
ATOM 715 C CA . ARG A 1 98 ? -5.927 -0.580 -4.492 1.00 91.44 98 ARG A CA 1
ATOM 716 C C . ARG A 1 98 ? -7.253 0.157 -4.612 1.00 91.44 98 ARG A C 1
ATOM 718 O O . ARG A 1 98 ? -7.771 0.347 -5.710 1.00 91.44 98 ARG A O 1
ATOM 725 N N . THR A 1 99 ? -7.806 0.568 -3.480 1.00 91.88 99 THR A N 1
ATOM 726 C CA . THR A 1 99 ? -9.041 1.351 -3.428 1.00 91.88 99 THR A CA 1
ATOM 727 C C . THR A 1 99 ? -9.143 2.110 -2.115 1.00 91.88 99 THR A C 1
ATOM 729 O O . THR A 1 99 ? -8.570 1.694 -1.112 1.00 91.88 99 THR A O 1
ATOM 732 N N . ASP A 1 100 ? -9.905 3.196 -2.100 1.00 93.06 100 ASP A N 1
ATOM 733 C CA . ASP A 1 100 ? -10.199 3.906 -0.864 1.00 93.06 100 ASP A CA 1
ATOM 734 C C . ASP A 1 100 ? -11.399 3.270 -0.163 1.00 93.06 100 ASP A C 1
ATOM 736 O O . ASP A 1 100 ? -12.435 2.968 -0.767 1.00 93.06 100 ASP A O 1
ATOM 740 N N . ALA A 1 101 ? -11.263 3.073 1.142 1.00 95.12 101 ALA A N 1
ATOM 741 C CA . ALA A 1 101 ? -12.295 2.500 1.985 1.00 95.12 101 ALA A CA 1
ATOM 742 C C . ALA A 1 101 ? -12.424 3.283 3.292 1.00 95.12 101 ALA A C 1
ATOM 744 O O . ALA A 1 101 ? -11.558 4.055 3.694 1.00 95.12 101 ALA A O 1
ATOM 745 N N . LEU A 1 102 ? -13.531 3.064 3.981 1.00 96.81 102 LEU A N 1
ATOM 746 C CA . LEU A 1 102 ? -13.755 3.521 5.336 1.00 96.81 102 LEU A CA 1
ATOM 747 C C . LEU A 1 102 ? -13.590 2.322 6.269 1.00 96.81 102 LEU A C 1
ATOM 749 O O . LEU A 1 102 ? -14.336 1.348 6.153 1.00 96.81 102 LEU A O 1
ATOM 753 N N . ILE A 1 103 ? -12.628 2.389 7.186 1.00 97.88 103 ILE A N 1
ATOM 754 C CA . ILE A 1 103 ? -12.490 1.408 8.263 1.00 97.88 103 ILE A CA 1
ATOM 755 C C . ILE A 1 103 ? -13.207 1.926 9.508 1.00 97.88 103 ILE A C 1
ATOM 757 O O . ILE A 1 103 ? -13.030 3.076 9.915 1.00 97.88 103 ILE A O 1
ATOM 761 N N . THR A 1 104 ? -14.035 1.078 10.109 1.00 97.69 104 THR A N 1
ATOM 762 C CA . THR A 1 104 ? -14.855 1.427 11.270 1.00 97.69 104 THR A CA 1
ATOM 763 C C . THR A 1 104 ? -14.658 0.411 12.388 1.00 97.69 104 THR A C 1
ATOM 765 O O . THR A 1 104 ? -14.751 -0.799 12.164 1.00 97.69 104 THR A O 1
ATOM 768 N N . ALA A 1 105 ? -14.443 0.914 13.603 1.00 97.06 105 ALA A N 1
ATOM 769 C CA . ALA A 1 105 ? -14.394 0.143 14.840 1.00 97.06 105 ALA A CA 1
ATOM 770 C C . ALA A 1 105 ? -15.246 0.849 15.906 1.00 97.06 105 ALA A C 1
ATOM 772 O O . ALA A 1 105 ? -14.984 1.994 16.277 1.00 97.06 105 ALA A O 1
ATOM 773 N N . GLY A 1 106 ? -16.307 0.189 16.381 1.00 93.44 106 GLY A N 1
ATOM 774 C CA . GLY A 1 106 ? -17.254 0.798 17.319 1.00 93.44 106 GLY A CA 1
ATOM 775 C C . GLY A 1 106 ? -17.894 2.073 16.751 1.00 93.44 106 GLY A C 1
ATOM 776 O O . GLY A 1 106 ? -18.648 2.006 15.784 1.00 93.44 106 GLY A O 1
ATOM 777 N N . ALA A 1 107 ? -17.602 3.224 17.363 1.00 91.94 107 ALA A N 1
ATOM 778 C CA . ALA A 1 107 ? -18.085 4.541 16.932 1.00 91.94 107 ALA A CA 1
ATOM 779 C C . ALA A 1 107 ? -17.047 5.351 16.128 1.00 91.94 107 ALA A C 1
ATOM 781 O O . ALA A 1 107 ? -17.353 6.454 15.675 1.00 91.94 107 ALA A O 1
ATOM 782 N N . THR A 1 108 ? -15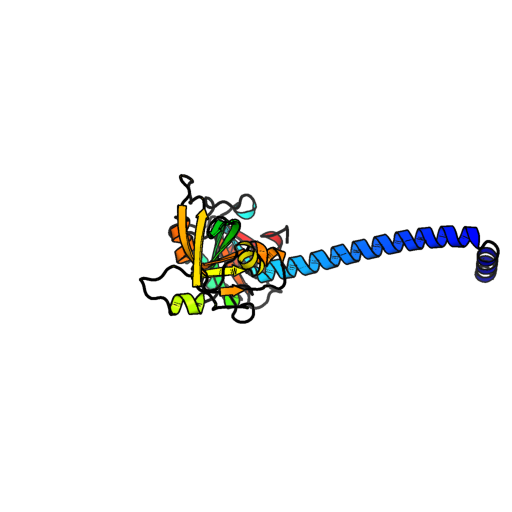.829 4.830 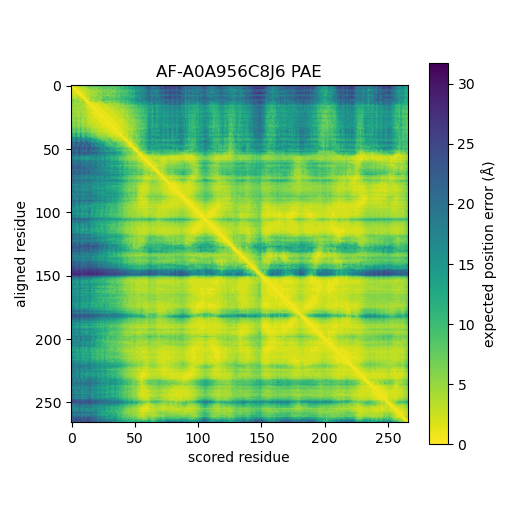15.962 1.00 95.69 108 THR A N 1
ATOM 783 C CA . THR A 1 108 ? -14.731 5.524 15.283 1.00 95.69 108 THR A CA 1
ATOM 784 C C . THR A 1 108 ? -14.625 5.048 13.844 1.00 95.69 108 THR A C 1
ATOM 786 O O . THR A 1 108 ? -14.639 3.846 13.580 1.00 95.69 108 THR A O 1
ATOM 789 N N . SER A 1 109 ? -14.489 5.993 12.914 1.00 95.94 109 SER A N 1
ATOM 790 C CA . SER A 1 109 ? -14.363 5.700 11.492 1.00 95.94 109 SER A CA 1
ATOM 791 C C . SER A 1 109 ? -13.275 6.548 10.850 1.00 95.94 109 SER A C 1
ATOM 793 O O . SER A 1 109 ? -13.237 7.758 11.063 1.00 95.94 109 SER A O 1
ATOM 795 N N . VAL A 1 110 ? -12.407 5.916 10.063 1.00 96.69 110 VAL A N 1
ATOM 796 C CA . VAL A 1 110 ? -11.238 6.550 9.436 1.00 96.69 110 VAL A CA 1
ATOM 797 C C . VAL A 1 110 ? -11.189 6.168 7.957 1.00 96.69 110 VAL A C 1
ATOM 799 O O . VAL A 1 110 ? -11.469 5.023 7.604 1.00 96.69 110 VAL A O 1
ATOM 802 N N . GLY A 1 111 ? -10.884 7.129 7.083 1.00 96.50 111 GLY A N 1
ATOM 803 C CA . GLY A 1 111 ? -10.633 6.858 5.665 1.00 96.50 111 GLY A CA 1
ATOM 804 C C . GLY A 1 111 ? -9.259 6.220 5.484 1.00 96.50 111 GLY A C 1
ATOM 805 O O . GLY A 1 111 ? -8.289 6.684 6.080 1.00 96.50 111 GLY A O 1
ATOM 806 N N . VAL A 1 112 ? -9.186 5.153 4.697 1.00 95.50 112 VAL A N 1
ATOM 807 C CA . VAL A 1 112 ? -7.970 4.365 4.490 1.00 95.50 112 VAL A CA 1
ATOM 808 C C . VAL A 1 112 ? -7.757 4.044 3.021 1.00 95.50 112 VAL A C 1
ATOM 810 O O . VAL A 1 112 ? -8.718 3.834 2.281 1.00 95.50 112 VAL A O 1
ATOM 813 N N . SER A 1 113 ? -6.489 3.941 2.629 1.00 93.25 113 SER A N 1
ATOM 814 C CA . SER A 1 113 ? -6.109 3.285 1.384 1.00 93.25 113 SER A CA 1
ATOM 815 C C . SER A 1 113 ? -6.022 1.786 1.657 1.00 93.25 113 SER A C 1
ATOM 817 O O . SER A 1 113 ? -5.191 1.328 2.446 1.00 93.25 113 SER A O 1
ATOM 819 N N . LEU A 1 114 ? -6.945 1.038 1.060 1.00 94.62 114 LEU A N 1
ATOM 820 C CA . LEU A 1 114 ? -7.045 -0.407 1.173 1.00 94.62 114 LEU A CA 1
ATOM 821 C C . LEU A 1 114 ? -6.308 -1.060 0.005 1.00 94.62 114 LEU A C 1
ATOM 823 O O . LEU A 1 114 ? -6.640 -0.828 -1.160 1.00 94.62 114 LEU A O 1
ATOM 827 N N . SER A 1 115 ? -5.348 -1.921 0.326 1.00 93.31 115 SER A N 1
ATOM 828 C CA . SER A 1 115 ? -4.582 -2.692 -0.650 1.00 93.31 115 SER A CA 1
ATOM 829 C C . SER A 1 115 ? -4.925 -4.177 -0.547 1.00 93.31 115 SER A C 1
ATOM 831 O O . SER A 1 115 ? -4.785 -4.805 0.501 1.00 93.31 115 SER A O 1
ATOM 833 N N . GLY A 1 116 ? -5.417 -4.747 -1.642 1.00 94.00 116 GLY A N 1
ATOM 834 C CA . GLY A 1 116 ? -5.544 -6.184 -1.830 1.00 94.00 116 GLY A CA 1
ATOM 835 C C . GLY A 1 116 ? -4.237 -6.747 -2.367 1.00 94.00 116 GLY A C 1
ATOM 836 O O . GLY A 1 116 ? -3.874 -6.416 -3.496 1.00 94.00 116 GLY A O 1
ATOM 837 N N . VAL A 1 117 ? -3.567 -7.594 -1.589 1.00 92.31 117 VAL A N 1
ATOM 838 C CA . VAL A 1 117 ? -2.227 -8.124 -1.897 1.00 92.31 117 VAL A CA 1
ATOM 839 C C . VAL A 1 117 ? -2.216 -9.647 -1.928 1.00 92.31 117 VAL A C 1
ATOM 841 O O . VAL A 1 117 ? -3.069 -10.282 -1.304 1.00 92.31 117 VAL A O 1
ATOM 844 N N . ASP A 1 118 ? -1.275 -10.253 -2.652 1.00 89.19 118 ASP A N 1
ATOM 845 C CA . ASP A 1 118 ? -1.023 -11.692 -2.539 1.00 89.19 118 ASP A CA 1
ATOM 846 C C . ASP A 1 118 ? -0.058 -11.947 -1.369 1.00 89.19 118 ASP A C 1
ATOM 848 O O . ASP A 1 118 ? 1.143 -11.683 -1.493 1.00 89.19 118 ASP A O 1
ATOM 852 N N . PRO A 1 119 ? -0.544 -12.497 -0.238 1.00 85.06 119 PRO A N 1
ATOM 853 C CA . PRO A 1 119 ? 0.276 -12.637 0.957 1.00 85.06 119 PRO A CA 1
ATOM 854 C C . PRO A 1 119 ? 1.507 -13.527 0.756 1.00 85.06 119 PRO A C 1
ATOM 856 O O . PRO A 1 119 ? 2.492 -13.387 1.472 1.00 85.06 119 PRO A O 1
ATOM 859 N N . ALA A 1 120 ? 1.475 -14.458 -0.204 1.00 82.50 120 ALA A N 1
ATOM 860 C CA . ALA A 1 120 ? 2.583 -15.385 -0.430 1.00 82.50 120 ALA A CA 1
ATOM 861 C C . ALA A 1 120 ? 3.829 -14.703 -1.014 1.00 82.50 120 ALA A C 1
ATOM 863 O O . ALA A 1 120 ? 4.932 -15.237 -0.898 1.00 82.50 120 ALA A O 1
ATOM 864 N N . VAL A 1 121 ? 3.656 -13.553 -1.663 1.00 80.31 121 VAL A N 1
ATOM 865 C CA . VAL A 1 121 ? 4.708 -12.890 -2.444 1.00 80.31 121 VAL A CA 1
ATOM 866 C C . VAL A 1 121 ? 4.918 -11.436 -2.038 1.00 80.31 121 VAL A C 1
ATOM 868 O O . VAL A 1 121 ? 5.891 -10.825 -2.469 1.00 80.31 121 VAL A O 1
ATOM 871 N N . GLU A 1 122 ? 4.060 -10.894 -1.170 1.00 82.50 122 GLU A N 1
ATOM 872 C CA . GLU A 1 122 ? 4.101 -9.491 -0.754 1.00 82.50 122 GLU A CA 1
ATOM 873 C C . GLU A 1 122 ? 5.441 -9.089 -0.125 1.00 82.50 122 GLU A C 1
ATOM 875 O O . GLU A 1 122 ? 5.952 -8.005 -0.398 1.00 82.50 122 GLU A O 1
ATOM 880 N N . HIS A 1 123 ? 6.082 -9.998 0.614 1.00 79.62 123 HIS A N 1
ATOM 881 C CA . HIS A 1 123 ? 7.397 -9.768 1.218 1.00 79.62 123 HIS A CA 1
ATOM 882 C C . HIS A 1 123 ? 8.533 -9.533 0.203 1.00 79.62 123 HIS A C 1
ATOM 884 O O . HIS A 1 123 ? 9.610 -9.079 0.583 1.00 79.62 123 HIS A O 1
ATOM 890 N N . LEU A 1 124 ? 8.320 -9.866 -1.075 1.00 74.81 124 LEU A N 1
ATOM 891 C CA . LEU A 1 124 ? 9.264 -9.604 -2.168 1.00 74.81 124 LEU A CA 1
ATOM 892 C C . LEU A 1 124 ? 9.039 -8.233 -2.820 1.00 74.81 124 LEU A C 1
ATOM 894 O O . LEU A 1 124 ? 9.869 -7.797 -3.614 1.00 74.81 124 LEU A O 1
ATOM 898 N N . VAL A 1 125 ? 7.910 -7.586 -2.525 1.00 75.62 125 VAL A N 1
ATOM 899 C CA . VAL A 1 125 ? 7.407 -6.407 -3.240 1.00 75.62 125 VAL A CA 1
ATOM 900 C C . VAL A 1 125 ? 7.352 -5.184 -2.331 1.00 75.62 125 VAL A C 1
ATOM 902 O O . VAL A 1 125 ? 7.727 -4.094 -2.750 1.00 75.62 125 VAL A O 1
ATOM 905 N N . SER A 1 126 ? 6.896 -5.358 -1.092 1.00 78.38 126 SER A N 1
ATOM 906 C CA . SER A 1 126 ? 6.695 -4.293 -0.111 1.00 78.38 126 SER A CA 1
ATOM 907 C C . SER A 1 126 ? 7.434 -4.587 1.191 1.00 78.38 126 SER A C 1
ATOM 909 O O . SER A 1 126 ? 7.773 -5.725 1.509 1.00 78.38 126 SER A O 1
ATOM 911 N N . LYS A 1 127 ? 7.642 -3.530 1.981 1.00 71.31 127 LYS A N 1
ATOM 912 C CA . LYS A 1 127 ? 8.104 -3.611 3.372 1.00 71.31 127 LYS A CA 1
ATOM 913 C C . LYS A 1 127 ? 6.958 -3.536 4.391 1.00 71.31 127 LYS A C 1
ATOM 915 O O . LYS A 1 127 ? 7.233 -3.509 5.586 1.00 71.31 127 LYS A O 1
ATOM 920 N N . ILE A 1 128 ? 5.697 -3.452 3.956 1.00 70.81 128 ILE A N 1
ATOM 921 C CA . ILE A 1 128 ? 4.531 -3.243 4.830 1.00 70.81 128 ILE A CA 1
ATOM 922 C C . ILE A 1 128 ? 4.088 -4.554 5.477 1.00 70.81 128 ILE A C 1
ATOM 924 O O . ILE A 1 128 ? 4.148 -4.655 6.702 1.00 70.81 128 ILE A O 1
ATOM 928 N N . ASP A 1 129 ? 3.716 -5.566 4.693 1.00 67.94 129 ASP A N 1
ATOM 929 C CA . ASP A 1 129 ? 3.338 -6.893 5.201 1.00 67.94 129 ASP A CA 1
ATOM 930 C C . ASP A 1 129 ? 4.549 -7.834 5.271 1.00 67.94 129 ASP A C 1
ATOM 932 O O . ASP A 1 129 ? 4.611 -8.887 4.636 1.00 67.94 129 ASP A O 1
ATOM 936 N N . THR A 1 130 ? 5.560 -7.430 6.045 1.00 69.94 130 THR A N 1
ATOM 937 C CA . THR A 1 130 ? 6.737 -8.261 6.321 1.00 69.94 130 THR A CA 1
ATOM 938 C C . THR A 1 130 ? 6.833 -8.591 7.808 1.00 69.94 130 THR A C 1
ATOM 940 O O . THR A 1 130 ? 6.397 -7.805 8.650 1.00 69.94 130 THR A O 1
ATOM 943 N N . PRO A 1 131 ? 7.435 -9.734 8.182 1.00 65.69 131 PRO A N 1
ATOM 944 C CA . PRO A 1 131 ? 7.672 -10.050 9.589 1.00 65.69 131 PRO A CA 1
ATOM 945 C C . PRO A 1 131 ? 8.462 -8.967 10.343 1.00 65.69 131 PRO A C 1
ATOM 947 O O . PRO A 1 131 ? 8.244 -8.791 11.538 1.00 65.69 131 PRO A O 1
ATOM 950 N N . ASP A 1 132 ? 9.341 -8.230 9.656 1.00 73.06 132 ASP A N 1
ATOM 951 C CA . ASP A 1 132 ? 10.221 -7.224 10.263 1.00 73.06 132 ASP A CA 1
ATOM 952 C C . ASP A 1 132 ? 9.509 -5.898 10.578 1.00 73.06 132 ASP A C 1
ATOM 954 O O . ASP A 1 132 ? 9.876 -5.203 11.527 1.00 73.06 132 ASP A O 1
ATOM 958 N N . SER A 1 133 ? 8.484 -5.538 9.801 1.00 82.00 133 SER A N 1
ATOM 959 C CA . SER A 1 133 ? 7.660 -4.344 10.028 1.00 82.00 133 SER A CA 1
ATOM 960 C C . SER A 1 133 ? 6.513 -4.595 11.008 1.00 82.00 133 SER A C 1
ATOM 962 O O . SER A 1 133 ? 5.922 -3.642 11.527 1.00 82.00 133 SER A O 1
ATOM 964 N N . MET A 1 134 ? 6.183 -5.860 11.279 1.00 87.88 134 MET A N 1
ATOM 965 C CA . MET A 1 134 ? 5.076 -6.232 12.151 1.00 87.88 134 MET A CA 1
ATOM 966 C C . MET A 1 134 ? 5.445 -6.012 13.622 1.00 87.88 134 MET A C 1
ATOM 968 O O . MET A 1 134 ? 6.331 -6.661 14.173 1.00 87.88 134 MET A O 1
ATOM 972 N N . ILE A 1 135 ? 4.742 -5.098 14.292 1.00 91.50 135 ILE A N 1
ATOM 973 C CA . ILE A 1 135 ? 4.988 -4.777 15.708 1.00 91.50 135 ILE A CA 1
ATOM 974 C C . ILE A 1 135 ? 4.080 -5.557 16.662 1.00 91.50 135 ILE A C 1
ATOM 976 O O . ILE A 1 135 ? 4.365 -5.634 17.857 1.00 91.50 135 ILE A O 1
ATOM 980 N N . ALA A 1 136 ? 2.980 -6.111 16.151 1.00 88.50 136 ALA A N 1
ATOM 981 C CA . ALA A 1 136 ? 2.077 -6.991 16.879 1.00 88.50 136 ALA A CA 1
ATOM 982 C C . ALA A 1 136 ? 1.346 -7.920 15.902 1.00 88.50 136 ALA A C 1
ATOM 984 O O . ALA A 1 136 ? 0.993 -7.501 14.802 1.00 88.50 136 ALA A O 1
ATOM 985 N N . GLY A 1 137 ? 1.064 -9.154 16.324 1.00 87.12 137 GLY A N 1
ATOM 986 C CA . GLY A 1 137 ? 0.331 -10.123 15.509 1.00 87.12 137 GLY A CA 1
ATOM 987 C C . GLY A 1 137 ? 1.192 -10.792 14.437 1.00 87.12 137 GLY A C 1
ATOM 988 O O . GLY A 1 137 ? 2.378 -11.038 14.658 1.00 87.12 137 GLY A O 1
ATOM 989 N N . GLN A 1 138 ? 0.582 -11.147 13.308 1.00 85.69 138 GLN A N 1
ATOM 990 C CA . GLN A 1 138 ? 1.219 -11.885 12.215 1.00 85.69 138 GLN A CA 1
ATOM 991 C C . GLN A 1 138 ? 0.914 -11.244 10.857 1.00 85.69 138 GLN A C 1
ATOM 993 O O . GLN A 1 138 ? -0.149 -10.655 10.669 1.00 85.69 138 GLN A O 1
ATOM 998 N N . ALA A 1 139 ? 1.841 -11.411 9.909 1.00 85.25 139 ALA A N 1
ATOM 999 C CA . ALA A 1 139 ? 1.657 -11.052 8.501 1.00 85.25 139 ALA A CA 1
ATOM 1000 C C . ALA A 1 139 ? 0.488 -11.812 7.855 1.00 85.25 139 ALA A C 1
ATOM 1002 O O . ALA A 1 139 ? 0.126 -12.913 8.304 1.00 85.25 139 ALA A O 1
ATOM 1003 N N . LEU A 1 140 ? -0.073 -11.264 6.770 1.00 83.12 140 LEU A N 1
ATOM 1004 C CA . LEU A 1 140 ? -1.236 -11.856 6.099 1.00 83.12 140 LEU A CA 1
ATOM 1005 C C . LEU A 1 140 ? -0.956 -13.278 5.613 1.00 83.12 140 LEU A C 1
ATOM 1007 O O . LEU A 1 140 ? -1.877 -14.096 5.578 1.00 83.12 140 LEU A O 1
ATOM 1011 N N . GLU A 1 141 ? 0.291 -13.608 5.263 1.00 81.75 141 GLU A N 1
ATOM 1012 C CA . GLU A 1 141 ? 0.652 -14.944 4.777 1.00 81.75 141 GLU A CA 1
ATOM 1013 C C . GLU A 1 141 ? 0.367 -16.019 5.829 1.00 81.75 141 GLU A C 1
ATOM 1015 O O . GLU A 1 141 ? -0.256 -17.048 5.547 1.00 81.75 141 GLU A O 1
ATOM 1020 N N . SER A 1 142 ? 0.796 -15.756 7.063 1.00 74.94 142 SER A N 1
ATOM 1021 C CA . SER A 1 142 ? 0.611 -16.673 8.187 1.00 74.94 142 SER A CA 1
ATOM 1022 C C . SER A 1 142 ? -0.862 -16.747 8.581 1.00 74.94 142 SER A C 1
ATOM 1024 O O . SER A 1 142 ? -1.402 -17.845 8.731 1.00 74.94 142 SER A O 1
ATOM 1026 N N . ALA A 1 143 ? -1.532 -15.593 8.635 1.00 71.75 143 ALA A N 1
ATOM 1027 C CA . ALA A 1 143 ? -2.957 -15.498 8.932 1.00 71.75 143 ALA A CA 1
ATOM 1028 C C . ALA A 1 143 ? -3.816 -16.273 7.919 1.00 71.75 143 ALA A C 1
ATOM 1030 O O . ALA A 1 143 ? -4.713 -17.027 8.288 1.00 71.75 143 ALA A O 1
ATOM 1031 N N . THR A 1 144 ? -3.508 -16.148 6.627 1.00 73.69 144 THR A N 1
ATOM 1032 C CA . THR A 1 144 ? -4.278 -16.787 5.552 1.00 73.69 144 THR A CA 1
ATOM 1033 C C . THR A 1 144 ? -4.097 -18.305 5.549 1.00 73.69 144 THR A C 1
ATOM 1035 O O . THR A 1 144 ? -5.064 -19.034 5.326 1.00 73.69 144 THR A O 1
ATOM 1038 N N . LYS A 1 145 ? -2.887 -18.806 5.839 1.00 73.12 145 LYS A N 1
ATOM 1039 C CA . LYS A 1 145 ? -2.604 -20.252 5.925 1.00 73.12 145 LYS A CA 1
ATOM 1040 C C . LYS A 1 145 ? -3.222 -20.909 7.160 1.00 73.12 145 LYS A C 1
ATOM 1042 O O . LYS A 1 145 ? -3.631 -22.066 7.083 1.00 73.12 145 LYS A O 1
ATOM 1047 N N . ALA A 1 146 ? -3.279 -20.195 8.283 1.00 62.41 146 ALA A N 1
ATOM 1048 C CA . ALA A 1 146 ? -3.824 -20.706 9.539 1.00 62.41 146 ALA A CA 1
ATOM 1049 C C . ALA A 1 146 ? -5.363 -20.702 9.585 1.00 62.41 146 ALA A C 1
ATOM 1051 O O . ALA A 1 146 ? -5.942 -21.338 10.464 1.00 62.41 146 ALA A O 1
ATOM 1052 N N . ARG A 1 147 ? -6.023 -20.018 8.641 1.00 64.94 147 ARG A N 1
ATOM 1053 C CA . ARG A 1 147 ? -7.450 -19.696 8.705 1.00 64.94 147 ARG A CA 1
ATOM 1054 C C . ARG A 1 147 ? -8.373 -20.913 8.521 1.00 64.94 147 ARG A C 1
ATOM 1056 O O . ARG A 1 147 ? -8.474 -21.462 7.417 1.00 64.94 147 ARG A O 1
ATOM 1063 N N . PRO A 1 148 ? -9.178 -21.276 9.534 1.00 60.00 148 PRO A N 1
ATOM 1064 C CA . PRO A 1 148 ? -10.349 -22.121 9.357 1.00 60.00 148 PRO A CA 1
ATOM 1065 C C . PRO A 1 148 ? -11.415 -21.378 8.541 1.00 60.00 148 PRO A C 1
ATOM 1067 O O . PRO A 1 148 ? -11.653 -20.186 8.718 1.00 60.00 148 PRO A O 1
ATOM 1070 N N . ARG A 1 149 ? -12.156 -22.098 7.691 1.00 57.00 149 ARG A N 1
ATOM 1071 C CA . ARG A 1 149 ? -13.199 -21.537 6.798 1.00 57.00 149 ARG A CA 1
ATOM 1072 C C . ARG A 1 149 ? -14.323 -20.748 7.505 1.00 57.00 149 ARG A C 1
ATOM 1074 O O . ARG A 1 149 ? -15.121 -20.117 6.821 1.00 57.00 149 ARG A O 1
ATOM 1081 N N . SER A 1 150 ? -14.412 -20.833 8.835 1.00 53.44 150 SER A N 1
ATOM 1082 C CA . SER A 1 150 ? -15.440 -20.213 9.683 1.00 53.44 150 SER A CA 1
ATOM 1083 C C . SER A 1 150 ? -15.013 -18.879 10.316 1.00 53.44 150 SER A C 1
ATOM 1085 O O . SER A 1 150 ? -15.841 -18.238 10.963 1.00 53.44 150 SER A O 1
ATOM 1087 N N . GLU A 1 151 ? -13.755 -18.468 10.170 1.00 79.06 151 GLU A N 1
ATOM 1088 C CA . GLU A 1 151 ? -13.234 -17.238 10.774 1.00 79.06 151 GLU A CA 1
ATOM 1089 C C . GLU A 1 151 ? -13.285 -16.057 9.804 1.00 79.06 151 GLU A C 1
ATOM 1091 O O . GLU A 1 151 ? -13.399 -16.213 8.580 1.00 79.06 151 GLU A O 1
ATOM 109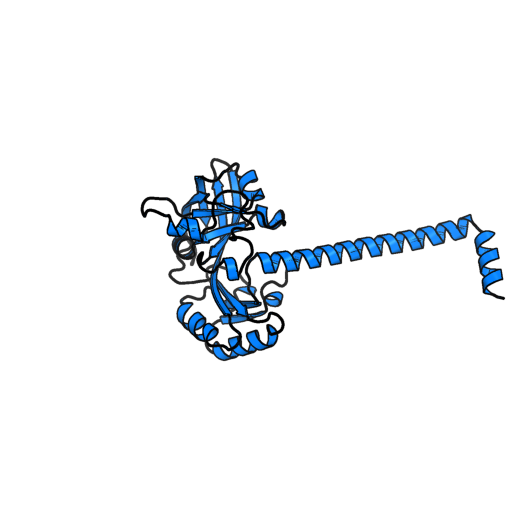6 N N . LEU A 1 152 ? -13.233 -14.848 10.356 1.00 86.62 152 LEU A N 1
ATOM 1097 C CA . LEU A 1 152 ? -13.228 -13.612 9.582 1.00 86.62 152 LEU A CA 1
ATOM 1098 C C . LEU A 1 152 ? -11.971 -13.488 8.719 1.00 86.62 152 LEU A C 1
ATOM 1100 O O . LEU A 1 152 ? -10.941 -14.075 9.038 1.00 86.62 152 LEU A O 1
ATOM 1104 N N . PRO A 1 153 ? -12.046 -12.751 7.600 1.00 91.88 153 PRO A N 1
ATOM 1105 C CA . PRO A 1 153 ? -10.863 -12.443 6.813 1.00 91.88 153 PRO A CA 1
ATOM 1106 C C . PRO A 1 153 ? -9.882 -11.579 7.608 1.00 91.88 153 PRO A C 1
ATOM 1108 O O . PRO A 1 153 ? -10.325 -10.668 8.315 1.00 91.88 153 PRO A O 1
ATOM 1111 N N . PRO A 1 154 ? -8.571 -11.859 7.507 1.00 93.19 154 PRO A N 1
ATOM 1112 C CA . PRO A 1 154 ? -7.569 -11.073 8.196 1.00 93.19 154 PRO A CA 1
ATOM 1113 C C . PRO A 1 154 ? -7.420 -9.705 7.532 1.00 93.19 154 PRO A C 1
ATOM 1115 O O . PRO A 1 154 ? -7.551 -9.567 6.314 1.00 93.19 154 PRO A O 1
ATOM 1118 N N . VAL A 1 155 ? -7.115 -8.703 8.345 1.00 94.81 155 VAL A N 1
ATOM 1119 C CA . VAL A 1 155 ? -6.620 -7.401 7.903 1.00 94.81 155 VAL A CA 1
ATOM 1120 C C . VAL A 1 155 ? -5.380 -7.050 8.711 1.00 94.81 155 VAL A C 1
ATOM 1122 O O . VAL A 1 155 ? -5.323 -7.315 9.917 1.00 94.81 155 VAL A O 1
ATOM 1125 N N . VAL A 1 156 ? -4.392 -6.460 8.050 1.00 94.56 156 VAL A N 1
ATOM 1126 C CA . VAL A 1 156 ? -3.254 -5.821 8.713 1.00 94.56 156 VAL A CA 1
ATOM 1127 C C . VAL A 1 156 ? -3.374 -4.313 8.555 1.00 94.56 156 VAL A C 1
ATOM 1129 O O . VAL A 1 156 ? -3.753 -3.813 7.496 1.00 94.56 156 VAL A O 1
ATOM 1132 N N . ILE A 1 157 ? -3.112 -3.578 9.632 1.00 96.06 157 ILE A N 1
ATOM 1133 C CA . ILE A 1 157 ? -3.304 -2.123 9.682 1.00 96.06 157 ILE A CA 1
ATOM 1134 C C . ILE A 1 157 ? -2.073 -1.425 10.249 1.00 96.06 157 ILE A C 1
ATOM 1136 O O . ILE A 1 157 ? -1.335 -1.991 11.057 1.00 96.06 157 ILE A O 1
ATOM 1140 N N . GLY A 1 158 ? -1.864 -0.170 9.860 1.00 95.50 158 GLY A N 1
ATOM 1141 C CA . GLY A 1 158 ? -0.767 0.623 10.397 1.00 95.50 158 GLY A CA 1
ATOM 1142 C C . GLY A 1 158 ? -0.925 0.938 11.890 1.00 95.50 158 GLY A C 1
ATOM 1143 O O . GLY A 1 158 ? -2.030 1.075 12.426 1.00 95.50 158 GLY A O 1
ATOM 1144 N N . LYS A 1 159 ? 0.204 1.094 12.587 1.00 95.62 159 LYS A N 1
ATOM 1145 C CA . LYS A 1 159 ? 0.270 1.399 14.026 1.00 95.62 159 LYS A CA 1
ATOM 1146 C C . LYS A 1 159 ? -0.564 2.612 14.433 1.00 95.62 159 LYS A C 1
ATOM 1148 O O . LYS A 1 159 ? -1.194 2.598 15.493 1.00 95.62 159 LYS A O 1
ATOM 1153 N N . GLN A 1 160 ? -0.519 3.685 13.648 1.00 95.44 160 GLN A N 1
ATOM 1154 C CA . GLN A 1 160 ? -1.216 4.925 13.982 1.00 95.44 160 GLN A CA 1
ATOM 1155 C C . GLN A 1 160 ? -2.720 4.814 13.704 1.00 95.44 160 GLN A C 1
ATOM 1157 O O . GLN A 1 160 ? -3.529 5.342 14.473 1.00 95.44 160 GLN A O 1
ATOM 1162 N N . LEU A 1 161 ? -3.097 4.057 12.674 1.00 96.69 161 LEU A N 1
ATOM 1163 C CA . LEU A 1 161 ? -4.481 3.707 12.384 1.00 96.69 161 LEU A CA 1
ATOM 1164 C C . LEU A 1 161 ? -5.090 2.870 13.519 1.00 96.69 161 LEU A C 1
ATOM 1166 O O . LEU A 1 161 ? -6.141 3.233 14.045 1.00 96.69 161 LEU A O 1
ATOM 1170 N N . ALA A 1 162 ? -4.391 1.823 13.972 1.00 97.25 162 ALA A N 1
ATOM 1171 C CA . ALA A 1 162 ? -4.824 0.990 15.098 1.00 97.25 162 ALA A CA 1
ATOM 1172 C C . ALA A 1 162 ? -5.050 1.816 16.376 1.00 97.25 162 ALA A C 1
ATOM 1174 O O . ALA A 1 162 ? -6.080 1.686 17.037 1.00 97.25 162 ALA A O 1
ATOM 1175 N N . ARG A 1 163 ? -4.128 2.742 16.682 1.00 96.56 163 ARG A N 1
ATOM 1176 C CA . ARG A 1 163 ? -4.256 3.672 17.819 1.00 96.56 163 ARG A CA 1
ATOM 1177 C C . ARG A 1 163 ? -5.461 4.594 17.700 1.00 96.56 163 ARG A C 1
ATOM 1179 O O . ARG A 1 163 ? -6.141 4.817 18.695 1.00 96.56 163 ARG A O 1
ATOM 1186 N N . THR A 1 164 ? -5.705 5.134 16.509 1.00 96.69 164 THR A N 1
ATOM 1187 C CA . THR A 1 164 ? -6.843 6.028 16.252 1.00 96.69 164 THR A CA 1
ATOM 1188 C C . THR A 1 164 ? -8.169 5.290 16.415 1.00 96.69 164 THR A C 1
ATOM 1190 O O . THR A 1 164 ? -9.096 5.819 17.022 1.00 96.69 164 THR A O 1
ATOM 1193 N N . LEU A 1 165 ? -8.249 4.058 15.911 1.00 96.69 165 LEU A N 1
ATOM 1194 C CA . LEU A 1 165 ? -9.431 3.204 16.026 1.00 96.69 165 LEU A CA 1
ATOM 1195 C C . LEU A 1 165 ? -9.620 2.621 17.435 1.00 96.69 165 LEU A C 1
ATOM 1197 O O . LEU A 1 165 ? -10.741 2.264 17.787 1.00 96.69 165 LEU A O 1
ATOM 1201 N N . GLY A 1 166 ? -8.552 2.548 18.235 1.00 96.75 166 GLY A N 1
ATOM 1202 C CA . GLY A 1 166 ? -8.565 1.936 19.563 1.00 96.75 166 GLY A CA 1
ATOM 1203 C C . GLY A 1 166 ? -8.685 0.413 19.514 1.00 96.75 166 GLY A C 1
ATOM 1204 O O . GLY A 1 166 ? -9.380 -0.152 20.351 1.00 96.75 166 GLY A O 1
ATOM 1205 N N . VAL A 1 167 ? -8.053 -0.222 18.521 1.00 97.06 167 VAL A N 1
ATOM 1206 C CA . VAL A 1 167 ? -8.120 -1.674 18.280 1.00 97.06 167 VAL A CA 1
ATOM 1207 C C . VAL A 1 167 ? -6.764 -2.351 18.466 1.00 97.06 167 VAL A C 1
ATOM 1209 O O . VAL A 1 167 ? -5.713 -1.754 18.213 1.00 97.06 167 VAL A O 1
ATOM 1212 N N . GLU A 1 168 ? -6.801 -3.616 18.865 1.00 96.56 168 GLU A N 1
ATOM 1213 C CA . GLU A 1 168 ? -5.658 -4.513 19.014 1.00 96.56 168 GLU A CA 1
ATOM 1214 C C . GLU A 1 168 ? -5.796 -5.750 18.105 1.00 96.56 168 GLU A C 1
ATOM 1216 O O . GLU A 1 168 ? -6.782 -5.931 17.390 1.00 96.56 168 GLU A O 1
ATOM 1221 N N . VAL A 1 169 ? -4.776 -6.610 18.092 1.00 94.69 169 VAL A N 1
ATOM 1222 C CA . VAL A 1 169 ? -4.828 -7.878 17.348 1.00 94.69 169 VAL A CA 1
ATOM 1223 C C . VAL A 1 169 ? -5.913 -8.783 17.941 1.00 94.69 169 VAL A C 1
ATOM 1225 O O . VAL A 1 169 ? -5.959 -8.985 19.152 1.00 94.69 169 VAL A O 1
ATOM 1228 N N . GLY A 1 170 ? -6.760 -9.342 17.079 1.00 92.75 170 GLY A N 1
ATOM 1229 C CA . GLY A 1 170 ? -7.952 -10.119 17.427 1.00 92.75 170 GLY A CA 1
ATOM 1230 C C . GLY A 1 170 ? -9.247 -9.299 17.430 1.00 92.75 170 GLY A C 1
ATOM 1231 O O . GLY A 1 170 ? -10.335 -9.878 17.471 1.00 92.75 170 GLY A O 1
ATOM 1232 N N . ASP A 1 171 ? -9.166 -7.967 17.345 1.00 95.31 171 ASP A N 1
ATOM 1233 C CA . ASP A 1 171 ? -10.358 -7.126 17.280 1.00 95.31 171 ASP A CA 1
ATOM 1234 C C . ASP A 1 171 ? -11.015 -7.141 15.899 1.00 95.31 171 ASP A C 1
ATOM 1236 O O . ASP A 1 171 ? -10.402 -7.378 14.854 1.00 95.31 171 ASP A O 1
ATOM 1240 N N . ARG A 1 172 ? -12.313 -6.835 15.903 1.00 95.75 172 ARG A N 1
ATOM 1241 C CA . ARG A 1 172 ? -13.155 -6.790 14.711 1.00 95.75 172 ARG A CA 1
ATOM 1242 C C . ARG A 1 172 ? -13.244 -5.373 14.158 1.00 95.75 172 ARG A C 1
ATOM 1244 O O . ARG A 1 172 ? -13.618 -4.446 14.874 1.00 95.75 172 ARG A O 1
ATOM 1251 N N . VAL A 1 173 ? -13.032 -5.236 12.855 1.00 97.25 173 VAL A N 1
ATOM 1252 C CA . VAL A 1 173 ? -13.224 -3.982 12.116 1.00 97.25 173 VAL A CA 1
ATOM 1253 C C . VAL A 1 173 ? -14.138 -4.204 10.919 1.00 97.25 173 VAL A C 1
ATOM 1255 O O . VAL A 1 173 ? -14.253 -5.313 10.396 1.00 97.25 173 VAL A O 1
ATOM 1258 N N . THR A 1 174 ? -14.822 -3.151 10.485 1.00 97.81 174 THR A N 1
ATOM 1259 C CA . THR A 1 174 ? -15.651 -3.179 9.276 1.00 97.81 174 THR A CA 1
ATOM 1260 C C . THR A 1 174 ? -15.022 -2.294 8.216 1.00 97.81 174 THR A C 1
ATOM 1262 O O . THR A 1 174 ? -14.787 -1.118 8.469 1.00 97.81 174 THR A O 1
ATOM 1265 N N . LEU A 1 175 ? -14.769 -2.851 7.034 1.00 97.69 175 LEU A N 1
ATOM 1266 C CA . LEU A 1 175 ? -14.348 -2.098 5.856 1.00 97.69 175 LEU A CA 1
ATOM 1267 C C . LEU A 1 175 ? -15.572 -1.806 4.999 1.00 97.69 175 LEU A C 1
ATOM 1269 O O . LEU A 1 175 ? -16.306 -2.732 4.660 1.00 97.69 175 LEU A O 1
ATOM 1273 N N . THR A 1 176 ? -15.780 -0.541 4.649 1.00 96.69 176 THR A N 1
ATOM 1274 C CA . THR A 1 176 ? -16.892 -0.078 3.814 1.00 96.69 176 THR A CA 1
ATOM 1275 C C . THR A 1 176 ? -16.360 0.694 2.619 1.00 96.69 176 THR A C 1
ATOM 1277 O O . THR A 1 176 ? -15.584 1.626 2.787 1.00 96.69 176 THR A O 1
ATOM 1280 N N . LEU A 1 177 ? -16.785 0.335 1.412 1.00 95.00 177 LEU A N 1
ATOM 1281 C CA . LEU A 1 177 ? -16.351 0.996 0.181 1.00 95.00 177 LEU A CA 1
ATOM 1282 C C . LEU A 1 177 ? -17.468 1.049 -0.857 1.00 95.00 177 LEU A C 1
ATOM 1284 O O . LEU A 1 177 ? -18.511 0.404 -0.716 1.00 95.00 177 LEU A O 1
ATOM 1288 N N . ARG A 1 178 ? -17.244 1.814 -1.923 1.00 92.25 178 ARG A N 1
ATOM 1289 C CA . ARG A 1 178 ? -18.112 1.811 -3.101 1.00 92.25 178 ARG A CA 1
ATOM 1290 C C . ARG A 1 178 ? -17.626 0.737 -4.085 1.00 92.25 178 ARG A C 1
ATOM 1292 O O . ARG A 1 178 ? -16.447 0.754 -4.421 1.00 92.25 178 ARG A O 1
ATOM 1299 N N . PRO A 1 179 ? -18.483 -0.192 -4.539 1.00 90.44 179 PRO A N 1
ATOM 1300 C CA . PRO A 1 179 ? -18.067 -1.251 -5.455 1.00 90.44 179 PRO A CA 1
ATOM 1301 C C . PRO A 1 179 ? -17.825 -0.746 -6.886 1.00 90.44 179 PRO A C 1
ATOM 1303 O O . PRO A 1 179 ? -18.232 0.362 -7.251 1.00 90.44 179 PRO A O 1
ATOM 1306 N N . VAL A 1 180 ? -17.201 -1.606 -7.696 1.00 87.62 180 VAL A N 1
ATOM 1307 C CA . VAL A 1 180 ? -17.004 -1.427 -9.147 1.00 87.62 180 VAL A CA 1
ATOM 1308 C C . VAL A 1 180 ? -18.349 -1.200 -9.844 1.00 87.62 180 VAL A C 1
ATOM 1310 O O . VAL A 1 180 ? -19.331 -1.875 -9.528 1.00 87.62 180 VAL A O 1
ATOM 1313 N N . GLY A 1 181 ? -18.411 -0.263 -10.795 1.00 83.81 181 GLY A N 1
ATOM 1314 C CA . GLY A 1 181 ? -19.641 0.091 -11.513 1.00 83.81 181 GLY A CA 1
ATOM 1315 C C . GLY A 1 181 ? -20.621 0.950 -10.703 1.00 83.81 181 GLY A C 1
ATOM 1316 O O . GLY A 1 181 ? -21.693 1.308 -11.196 1.00 83.81 181 GLY A O 1
ATOM 1317 N N . GLY A 1 182 ? -20.265 1.316 -9.467 1.00 82.44 182 GLY A N 1
ATOM 1318 C CA . GLY A 1 182 ? -21.088 2.123 -8.574 1.00 82.44 182 GLY A CA 1
ATOM 1319 C C . GLY A 1 182 ? -22.215 1.347 -7.882 1.00 82.44 182 GLY A C 1
ATOM 1320 O O . GLY A 1 182 ? -22.209 0.125 -7.800 1.00 82.44 182 GLY A O 1
ATOM 1321 N N . GLY A 1 183 ? -23.184 2.083 -7.329 1.00 82.69 183 GLY A N 1
ATOM 1322 C CA . GLY A 1 183 ? -24.265 1.519 -6.517 1.00 82.69 183 GLY A CA 1
ATOM 1323 C C . GLY A 1 183 ? -24.068 1.730 -5.016 1.00 82.69 183 GLY A C 1
ATOM 1324 O O . GLY A 1 183 ? -23.321 2.614 -4.592 1.00 82.69 183 GLY A O 1
ATOM 1325 N N . GLU A 1 184 ? -24.798 0.947 -4.224 1.00 89.12 184 GLU A N 1
ATOM 1326 C CA . GLU A 1 184 ? -24.791 1.030 -2.764 1.00 89.12 184 GLU A CA 1
ATOM 1327 C C . GLU A 1 184 ? -23.443 0.574 -2.189 1.00 89.12 184 GLU A C 1
ATOM 1329 O O . GLU A 1 184 ? -22.787 -0.328 -2.720 1.00 89.12 184 GLU A O 1
ATOM 1334 N N . THR A 1 185 ? -23.010 1.216 -1.105 1.00 93.06 185 THR A N 1
ATOM 1335 C CA . THR A 1 185 ? -21.759 0.867 -0.428 1.00 93.06 185 THR A CA 1
ATOM 1336 C C . THR A 1 185 ? -21.799 -0.570 0.072 1.00 93.06 185 THR A C 1
ATOM 1338 O O . THR A 1 185 ? -22.807 -1.022 0.616 1.00 93.06 185 THR A O 1
ATOM 1341 N N . ARG A 1 186 ? -20.680 -1.279 -0.062 1.00 93.81 186 ARG A N 1
ATOM 1342 C CA . ARG A 1 186 ? -20.520 -2.643 0.439 1.00 93.81 186 ARG A CA 1
ATOM 1343 C C . ARG A 1 186 ? -19.638 -2.622 1.670 1.00 93.81 18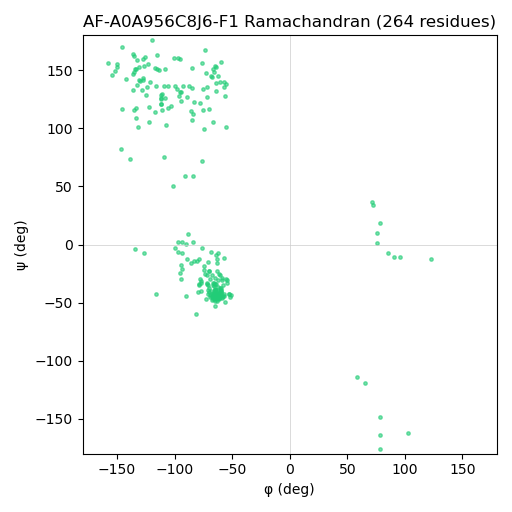6 ARG A C 1
ATOM 1345 O O . ARG A 1 186 ? -18.601 -1.961 1.674 1.00 93.81 186 ARG A O 1
ATOM 1352 N N . SER A 1 187 ? -20.045 -3.385 2.677 1.00 95.81 187 SER A N 1
ATOM 1353 C CA . SER A 1 187 ? -19.310 -3.529 3.928 1.00 95.81 187 SER A CA 1
ATOM 1354 C C . SER A 1 187 ? -18.946 -4.988 4.177 1.00 95.81 187 SER A C 1
ATOM 1356 O O . SER A 1 187 ? -19.754 -5.887 3.939 1.00 95.81 187 SER A O 1
ATOM 1358 N N . GLY A 1 188 ? -17.738 -5.226 4.677 1.00 95.12 188 GLY A N 1
ATOM 1359 C CA . GLY A 1 188 ? -17.264 -6.536 5.114 1.00 95.12 188 GLY A CA 1
ATOM 1360 C C . GLY A 1 188 ? -16.636 -6.448 6.499 1.00 95.12 188 GLY A C 1
ATOM 1361 O O . GLY A 1 188 ? -15.961 -5.469 6.808 1.00 95.12 188 GLY A O 1
ATOM 1362 N N . ALA A 1 189 ? -16.864 -7.461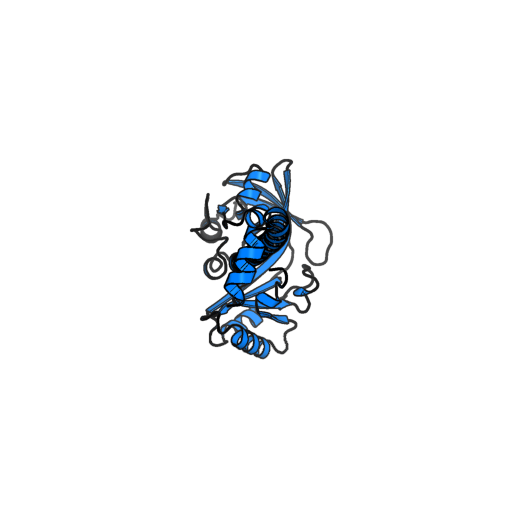 7.335 1.00 95.62 189 ALA A N 1
ATOM 1363 C CA . ALA A 1 189 ? -16.203 -7.584 8.631 1.00 95.62 189 ALA A CA 1
ATOM 1364 C C . ALA A 1 189 ? -14.872 -8.330 8.476 1.00 95.62 189 ALA A C 1
ATOM 1366 O O . ALA A 1 189 ? -14.823 -9.360 7.802 1.00 95.62 189 ALA A O 1
ATOM 1367 N N . TYR A 1 190 ? -13.837 -7.825 9.137 1.00 95.62 190 TYR A N 1
ATOM 1368 C CA . TYR A 1 190 ? -12.471 -8.342 9.133 1.00 95.62 190 TYR A CA 1
ATOM 1369 C C . TYR A 1 190 ? -11.945 -8.413 10.568 1.00 95.62 190 TYR A C 1
ATOM 1371 O O . TYR A 1 190 ? -12.462 -7.737 11.463 1.00 95.62 190 TYR A O 1
ATOM 1379 N N . GLU A 1 191 ? -10.933 -9.241 10.786 1.00 94.75 191 GLU A N 1
ATOM 1380 C CA . GLU A 1 191 ? -10.236 -9.363 12.066 1.00 94.75 191 GLU A CA 1
ATOM 1381 C C . GLU A 1 191 ? -8.814 -8.832 11.945 1.00 94.75 191 GLU A C 1
ATOM 1383 O O . GLU A 1 191 ? -8.075 -9.242 11.046 1.00 94.75 191 GLU A O 1
ATOM 1388 N N . VAL A 1 192 ? -8.425 -7.943 12.856 1.00 95.44 192 VAL A N 1
ATOM 1389 C CA . VAL A 1 192 ? -7.074 -7.384 12.902 1.00 95.44 192 VAL A CA 1
ATOM 1390 C C . VAL A 1 192 ? -6.100 -8.496 13.272 1.00 95.44 192 VAL A C 1
ATOM 1392 O O . VAL A 1 192 ? -6.040 -8.922 14.418 1.00 95.44 192 VAL A O 1
ATOM 1395 N N . HIS A 1 193 ? -5.334 -8.977 12.300 1.00 92.38 193 HIS A N 1
ATOM 1396 C CA . HIS A 1 193 ? -4.368 -10.059 12.508 1.00 92.38 193 HIS A CA 1
ATOM 1397 C C . HIS A 1 193 ? -2.957 -9.549 12.770 1.00 92.38 193 HIS A C 1
ATOM 1399 O O . HIS A 1 193 ? -2.161 -10.236 13.412 1.00 92.38 193 HIS A O 1
ATOM 1405 N N . GLY A 1 194 ? -2.653 -8.345 12.298 1.00 92.56 194 GLY A N 1
ATOM 1406 C CA . GLY A 1 194 ? -1.343 -7.741 12.438 1.00 92.56 194 GLY A CA 1
ATOM 1407 C C .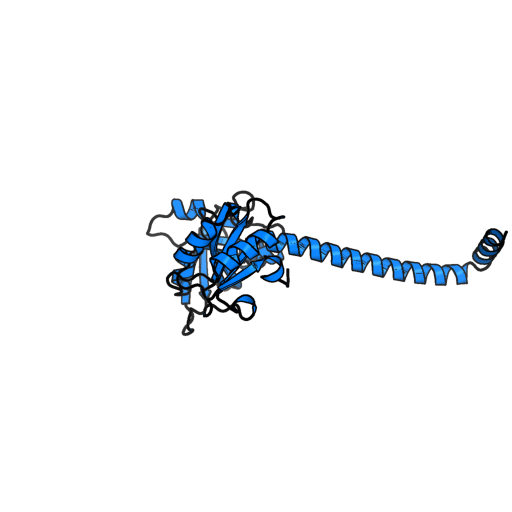 GLY A 1 194 ? -1.422 -6.225 12.470 1.00 92.56 194 GLY A C 1
ATOM 1408 O O . GLY A 1 194 ? -2.310 -5.608 11.877 1.00 92.56 194 GLY A O 1
ATOM 1409 N N . ILE A 1 195 ? -0.481 -5.631 13.193 1.00 95.06 195 ILE A N 1
ATOM 1410 C CA . ILE A 1 195 ? -0.258 -4.193 13.221 1.00 95.06 195 ILE A CA 1
ATOM 1411 C C . ILE A 1 195 ? 1.182 -3.948 12.787 1.00 95.06 195 ILE A C 1
ATOM 1413 O O . ILE A 1 195 ? 2.109 -4.392 13.469 1.00 95.06 195 ILE A O 1
ATOM 1417 N N . PHE A 1 196 ? 1.369 -3.231 11.681 1.00 93.06 196 PHE A N 1
ATOM 1418 C CA . PHE A 1 196 ? 2.693 -2.915 11.145 1.00 93.06 196 PHE A CA 1
ATOM 1419 C C . PHE A 1 196 ? 3.126 -1.487 11.494 1.00 93.06 196 PHE A C 1
ATOM 1421 O O . PHE A 1 196 ? 2.310 -0.619 11.820 1.00 93.06 196 PHE A O 1
ATOM 1428 N N . ALA A 1 197 ? 4.429 -1.234 11.420 1.00 90.75 197 ALA A N 1
ATOM 1429 C CA . ALA A 1 197 ? 5.010 0.098 11.479 1.00 90.75 197 ALA A CA 1
ATOM 1430 C C . ALA A 1 197 ? 6.073 0.244 10.387 1.00 90.75 197 ALA A C 1
ATOM 1432 O O . ALA A 1 197 ? 7.106 -0.420 10.421 1.00 90.75 197 ALA A O 1
ATOM 1433 N N . THR A 1 198 ? 5.831 1.147 9.441 1.00 83.19 198 THR A N 1
ATOM 1434 C CA . THR A 1 198 ? 6.764 1.451 8.343 1.00 83.19 198 THR A CA 1
ATOM 1435 C C . THR A 1 198 ? 7.882 2.403 8.768 1.00 83.19 198 THR A C 1
ATOM 1437 O O . THR A 1 198 ? 8.866 2.576 8.058 1.00 83.19 198 THR A O 1
ATOM 1440 N N . GLY A 1 199 ? 7.727 3.062 9.923 1.00 80.38 199 GLY A N 1
ATOM 1441 C CA . GLY A 1 199 ? 8.594 4.163 10.350 1.00 80.38 199 GLY A CA 1
ATOM 1442 C C . GLY A 1 199 ? 8.169 5.523 9.787 1.00 80.38 199 GLY A C 1
ATOM 1443 O O . GLY A 1 199 ? 8.672 6.551 10.245 1.00 80.38 199 GLY A O 1
ATOM 1444 N N . VAL A 1 200 ? 7.193 5.548 8.873 1.00 81.31 200 VAL A N 1
ATOM 1445 C CA . VAL A 1 200 ? 6.553 6.762 8.368 1.00 81.31 200 VAL A CA 1
ATOM 1446 C C . VAL A 1 200 ? 5.146 6.851 8.953 1.00 81.31 200 VAL A C 1
ATOM 1448 O O . VAL A 1 200 ? 4.218 6.173 8.520 1.00 81.31 200 VAL A O 1
ATOM 1451 N N . ALA A 1 201 ? 4.980 7.718 9.954 1.00 84.25 201 ALA A N 1
ATOM 1452 C CA . ALA A 1 201 ? 3.728 7.837 10.705 1.00 84.25 201 ALA A CA 1
ATOM 1453 C C . ALA A 1 201 ? 2.513 8.183 9.828 1.00 84.25 201 ALA A C 1
ATOM 1455 O O . ALA A 1 201 ? 1.393 7.812 10.171 1.00 84.25 201 ALA A O 1
ATOM 1456 N N . GLU A 1 202 ? 2.737 8.889 8.719 1.00 84.19 202 GLU A N 1
ATOM 1457 C CA . GLU A 1 202 ? 1.697 9.218 7.749 1.00 84.19 202 GLU A CA 1
ATOM 1458 C C . GLU A 1 202 ? 1.149 7.951 7.085 1.00 84.19 202 GLU A C 1
ATOM 1460 O O . GLU A 1 202 ? -0.043 7.690 7.208 1.00 84.19 202 GLU A O 1
ATOM 1465 N N . VAL A 1 203 ? 2.006 7.090 6.525 1.00 85.06 203 VAL A N 1
ATOM 1466 C CA . VAL A 1 203 ? 1.601 5.793 5.944 1.00 85.06 203 VAL A CA 1
ATOM 1467 C C . VAL A 1 203 ? 0.906 4.915 6.986 1.00 85.06 203 VAL A C 1
ATOM 1469 O O . VAL A 1 203 ? -0.185 4.395 6.747 1.00 85.06 203 VAL A O 1
ATOM 1472 N N . ASP A 1 204 ? 1.474 4.836 8.192 1.00 90.69 204 ASP A N 1
ATOM 1473 C CA . ASP A 1 204 ? 0.922 4.048 9.299 1.00 90.69 204 ASP A CA 1
ATOM 1474 C C . ASP A 1 204 ? -0.462 4.543 9.776 1.00 90.69 204 ASP A C 1
ATOM 1476 O O . ASP A 1 204 ? -1.106 3.866 10.584 1.00 90.69 204 ASP A O 1
ATOM 1480 N N . SER A 1 205 ? -0.907 5.733 9.352 1.00 92.56 205 SER A N 1
ATOM 1481 C CA . SER A 1 205 ? -2.172 6.344 9.783 1.00 92.56 205 SER A CA 1
ATOM 1482 C C . SER A 1 205 ? -3.360 6.056 8.869 1.00 92.56 205 SER A C 1
ATOM 1484 O O . SER A 1 205 ? -4.493 6.146 9.341 1.00 92.56 205 SER A O 1
ATOM 1486 N N . PHE A 1 206 ? -3.123 5.678 7.608 1.00 91.56 206 PHE A N 1
ATOM 1487 C CA . PHE A 1 206 ? -4.194 5.471 6.626 1.00 91.56 206 PHE A CA 1
ATOM 1488 C C . PHE A 1 206 ? -4.058 4.189 5.793 1.00 91.56 206 PHE A C 1
ATOM 1490 O O . PHE A 1 206 ? -4.951 3.907 5.002 1.00 91.56 206 PHE A O 1
ATOM 1497 N N . TRP A 1 207 ? -2.986 3.406 5.933 1.00 92.12 207 TRP A N 1
ATOM 1498 C CA . TRP A 1 207 ? -2.784 2.202 5.121 1.00 92.12 207 TRP A CA 1
ATOM 1499 C C . TRP A 1 207 ? -3.329 0.933 5.794 1.00 92.12 207 TRP A C 1
ATOM 1501 O O . TRP A 1 207 ? -3.124 0.709 6.995 1.00 92.12 207 TRP A O 1
ATOM 1511 N N . ALA A 1 208 ? -4.017 0.097 5.014 1.00 94.88 208 ALA A N 1
ATOM 1512 C CA . ALA A 1 208 ? -4.538 -1.200 5.438 1.00 94.88 208 ALA A CA 1
ATOM 1513 C C . ALA A 1 208 ? -4.423 -2.232 4.308 1.00 94.88 208 ALA A C 1
ATOM 1515 O O . ALA A 1 208 ? -4.674 -1.910 3.146 1.00 94.88 208 ALA A O 1
ATOM 1516 N N . GLU A 1 209 ? -4.108 -3.484 4.648 1.00 94.50 209 GLU A N 1
ATOM 1517 C CA . GLU A 1 209 ? -3.963 -4.560 3.663 1.00 94.50 209 GLU A CA 1
ATOM 1518 C C . GLU A 1 209 ? -4.800 -5.789 4.013 1.00 94.50 209 GLU A C 1
ATOM 1520 O O . GLU A 1 209 ? -4.942 -6.176 5.176 1.00 94.50 209 GLU A O 1
ATOM 1525 N N . ILE A 1 210 ? -5.367 -6.403 2.976 1.00 94.75 210 ILE A N 1
ATOM 1526 C CA . ILE A 1 210 ? -6.140 -7.646 3.046 1.00 94.75 210 ILE A CA 1
ATOM 1527 C C . ILE A 1 210 ? -5.715 -8.577 1.903 1.00 94.75 210 ILE A C 1
ATOM 1529 O O . ILE A 1 210 ? -5.164 -8.109 0.903 1.00 94.75 210 ILE A O 1
ATOM 1533 N N . PRO A 1 211 ? -6.016 -9.885 1.974 1.00 93.75 211 PRO A N 1
ATOM 1534 C CA . PRO A 1 211 ? -5.762 -10.783 0.856 1.00 93.75 211 PRO A CA 1
ATOM 1535 C C . PRO A 1 211 ? -6.480 -10.315 -0.418 1.00 93.75 211 PRO A C 1
ATOM 1537 O O . PRO A 1 211 ? -7.650 -9.920 -0.377 1.00 93.75 211 PRO A O 1
ATOM 1540 N N . LEU A 1 212 ? -5.818 -10.419 -1.571 1.00 93.31 212 LEU A N 1
ATOM 1541 C CA . LEU A 1 212 ? -6.332 -9.967 -2.869 1.00 93.31 212 LEU A CA 1
ATOM 1542 C C . LEU A 1 212 ? -7.720 -10.543 -3.174 1.00 93.31 212 LEU A C 1
ATOM 1544 O O . LEU A 1 212 ? -8.628 -9.817 -3.579 1.00 93.31 212 LEU A O 1
ATOM 1548 N N . ALA A 1 213 ? -7.918 -11.832 -2.894 1.00 92.19 213 ALA A N 1
ATOM 1549 C CA . ALA A 1 213 ? -9.203 -12.499 -3.075 1.00 92.19 213 ALA A CA 1
ATOM 1550 C C . ALA A 1 213 ? -10.319 -11.901 -2.196 1.00 92.19 213 ALA A C 1
ATOM 1552 O O . ALA A 1 213 ? -11.494 -11.936 -2.567 1.00 92.19 213 ALA A O 1
ATOM 1553 N N . ASP A 1 214 ? -9.987 -11.368 -1.018 1.00 93.75 214 ASP A N 1
ATOM 1554 C CA . ASP A 1 214 ? -10.942 -10.699 -0.133 1.00 93.75 214 ASP A CA 1
ATOM 1555 C C . ASP A 1 214 ? -11.267 -9.289 -0.650 1.00 93.75 214 ASP A C 1
ATOM 1557 O O . ASP A 1 214 ? -12.441 -8.907 -0.668 1.00 93.75 214 ASP A O 1
ATOM 1561 N N . ALA A 1 215 ? -10.265 -8.558 -1.154 1.00 94.75 215 ALA A N 1
ATOM 1562 C CA . ALA A 1 215 ? -10.448 -7.252 -1.788 1.00 94.75 215 ALA A CA 1
ATOM 1563 C C . ALA A 1 215 ? -11.320 -7.338 -3.049 1.00 94.75 215 ALA A C 1
ATOM 1565 O O . ALA A 1 215 ? -12.268 -6.566 -3.208 1.00 94.75 215 ALA A O 1
ATOM 1566 N N . GLN A 1 216 ? -11.069 -8.322 -3.916 1.00 94.56 216 GLN A N 1
ATOM 1567 C CA . GLN A 1 216 ? -11.859 -8.574 -5.125 1.00 94.56 216 GLN A CA 1
ATOM 1568 C C . GLN A 1 216 ? -13.328 -8.883 -4.807 1.00 94.56 216 GLN A C 1
ATOM 1570 O O . GLN A 1 216 ? -14.236 -8.385 -5.478 1.00 94.56 216 GLN A O 1
ATOM 1575 N N . ARG A 1 217 ? -13.597 -9.663 -3.749 1.00 93.06 217 ARG A N 1
ATOM 1576 C CA . ARG A 1 217 ? -14.977 -9.939 -3.312 1.00 93.06 217 ARG A CA 1
ATOM 1577 C C . ARG A 1 217 ? -15.676 -8.699 -2.764 1.00 93.06 217 ARG A C 1
ATOM 1579 O O . ARG A 1 217 ? -16.853 -8.498 -3.080 1.00 93.06 217 ARG A O 1
ATOM 1586 N N . LEU A 1 218 ? -14.982 -7.899 -1.949 1.00 93.81 218 LEU A N 1
ATOM 1587 C CA . LEU A 1 218 ? -15.542 -6.690 -1.339 1.00 93.81 218 LEU A CA 1
ATOM 1588 C C . LEU A 1 218 ? -15.889 -5.644 -2.409 1.00 93.81 218 LEU A C 1
ATOM 1590 O O . LEU A 1 218 ? -17.019 -5.160 -2.455 1.00 93.81 218 LEU A O 1
ATOM 1594 N N . THR A 1 219 ? -14.955 -5.376 -3.321 1.00 93.44 219 THR A N 1
ATOM 1595 C CA . THR A 1 219 ? -15.120 -4.422 -4.433 1.00 93.44 219 THR A CA 1
ATOM 1596 C C . THR A 1 219 ? -16.063 -4.917 -5.526 1.00 93.44 219 THR A C 1
ATOM 1598 O O . THR A 1 219 ? -16.685 -4.106 -6.206 1.00 93.44 219 THR A O 1
ATOM 1601 N N . GLY A 1 220 ? -16.215 -6.235 -5.688 1.00 92.00 220 GLY A N 1
ATOM 1602 C CA . GLY A 1 220 ? -16.968 -6.813 -6.802 1.00 92.00 220 GLY A CA 1
ATOM 1603 C C . GLY A 1 220 ? -16.192 -6.831 -8.123 1.00 92.00 220 GLY A C 1
ATOM 1604 O O . GLY A 1 220 ? -16.805 -7.001 -9.170 1.00 92.00 220 GLY A O 1
ATOM 1605 N N . ALA A 1 221 ? -14.863 -6.701 -8.083 1.00 90.06 221 ALA A N 1
ATOM 1606 C CA . ALA A 1 221 ? -13.991 -6.660 -9.260 1.00 90.06 221 ALA A CA 1
ATOM 1607 C C . ALA A 1 221 ? -13.884 -7.983 -10.043 1.00 90.06 221 ALA A C 1
ATOM 1609 O O . ALA A 1 221 ? -13.261 -8.030 -11.102 1.00 90.06 221 ALA A O 1
ATOM 1610 N N . GLY A 1 222 ? -14.462 -9.080 -9.547 1.00 90.31 222 GLY A N 1
ATOM 1611 C CA . GLY A 1 222 ? -14.282 -10.398 -10.156 1.00 90.31 222 GLY A CA 1
ATOM 1612 C C . GLY A 1 222 ? -12.826 -10.849 -10.036 1.00 90.31 222 GLY A C 1
ATOM 1613 O O . GLY A 1 222 ? -12.334 -10.991 -8.923 1.00 90.31 222 GLY A O 1
ATOM 1614 N N . GLN A 1 223 ? -12.153 -11.078 -11.166 1.00 90.00 223 GLN A N 1
ATOM 1615 C CA . GLN A 1 223 ? -10.703 -11.341 -11.217 1.00 90.00 223 GLN A CA 1
ATOM 1616 C C . GLN A 1 223 ? -9.878 -10.064 -11.450 1.00 90.00 223 GLN A C 1
ATOM 1618 O O . GLN A 1 223 ? -8.655 -10.130 -11.546 1.00 90.00 223 GLN A O 1
ATOM 1623 N N . GLY A 1 224 ? -10.541 -8.908 -11.531 1.00 91.44 224 GLY A N 1
ATOM 1624 C CA . GLY A 1 224 ? -9.912 -7.643 -11.863 1.00 91.44 224 GLY A CA 1
ATOM 1625 C C . GLY A 1 224 ? -8.923 -7.163 -10.806 1.00 91.44 224 GLY A C 1
ATOM 1626 O O . GLY A 1 224 ? -9.100 -7.407 -9.607 1.00 91.44 224 GLY A O 1
ATOM 1627 N N . VAL A 1 225 ? -7.890 -6.459 -11.263 1.00 93.00 225 VAL A N 1
ATOM 1628 C CA . VAL A 1 225 ? -6.856 -5.838 -10.422 1.00 93.00 225 VAL A CA 1
ATOM 1629 C C . VAL A 1 225 ? -6.592 -4.413 -10.893 1.00 93.00 225 VAL A C 1
ATOM 1631 O O . VAL A 1 225 ? -6.770 -4.109 -12.072 1.00 93.00 225 VAL A O 1
ATOM 1634 N N . SER A 1 226 ? -6.190 -3.528 -9.985 1.00 90.69 226 SER A N 1
ATOM 1635 C CA . SER A 1 226 ? -5.869 -2.144 -10.354 1.00 90.69 226 SER A CA 1
ATOM 1636 C C . SER A 1 226 ? -4.486 -2.045 -10.985 1.00 90.69 226 SER A C 1
ATOM 1638 O O . SER A 1 226 ? -4.268 -1.228 -11.873 1.00 90.69 226 SER A O 1
ATOM 1640 N N . MET A 1 227 ? -3.552 -2.884 -10.526 1.00 91.06 227 MET A N 1
ATOM 1641 C CA . MET A 1 227 ? -2.167 -2.840 -10.972 1.00 91.06 227 MET A CA 1
ATOM 1642 C C . MET A 1 227 ? -1.481 -4.206 -10.924 1.00 91.06 227 MET A C 1
ATOM 1644 O O . MET A 1 227 ? -1.839 -5.076 -10.125 1.00 91.06 227 MET A O 1
ATOM 1648 N N . LEU A 1 228 ? -0.448 -4.359 -11.748 1.00 91.69 228 LEU A N 1
ATOM 1649 C CA . LEU A 1 228 ? 0.576 -5.389 -11.602 1.00 91.69 228 LEU A CA 1
ATOM 1650 C C . LEU A 1 228 ? 1.882 -4.693 -11.219 1.00 91.69 228 LEU A C 1
ATOM 1652 O O . LEU A 1 228 ? 2.412 -3.904 -12.002 1.00 91.69 228 LEU A O 1
ATOM 1656 N N . ALA A 1 229 ? 2.384 -4.984 -10.022 1.00 91.00 229 ALA A N 1
ATOM 1657 C CA . ALA A 1 229 ? 3.708 -4.559 -9.588 1.00 91.00 229 ALA A CA 1
ATOM 1658 C C . ALA A 1 229 ? 4.742 -5.558 -10.118 1.00 91.00 229 ALA A C 1
ATOM 1660 O O . ALA A 1 229 ? 4.640 -6.762 -9.862 1.00 91.00 229 ALA A O 1
ATOM 1661 N N . VAL A 1 230 ? 5.719 -5.076 -10.881 1.00 90.56 230 VAL A N 1
ATOM 1662 C CA . VAL A 1 230 ? 6.756 -5.900 -11.509 1.00 90.56 230 VAL A CA 1
ATOM 1663 C C . VAL A 1 230 ? 8.096 -5.605 -10.861 1.00 90.56 230 VAL A C 1
ATOM 1665 O O . VAL A 1 230 ? 8.516 -4.452 -10.776 1.00 90.56 230 VAL A O 1
ATOM 1668 N N . ILE A 1 231 ? 8.755 -6.663 -10.399 1.00 88.81 231 ILE A N 1
ATOM 1669 C CA . ILE A 1 231 ? 10.028 -6.592 -9.686 1.00 88.81 231 ILE A CA 1
ATOM 1670 C C . ILE A 1 231 ? 11.090 -7.137 -10.627 1.00 88.81 231 ILE A C 1
ATOM 1672 O O . ILE A 1 231 ? 10.959 -8.250 -11.153 1.00 88.81 231 ILE A O 1
ATOM 1676 N N . LEU A 1 232 ? 12.125 -6.338 -10.844 1.00 88.56 232 LEU A N 1
ATOM 1677 C CA . LEU A 1 232 ? 13.264 -6.655 -11.684 1.00 88.56 232 LEU A CA 1
ATOM 1678 C C . LEU A 1 232 ? 14.424 -7.188 -10.837 1.00 88.56 232 LEU A C 1
ATOM 1680 O O . LEU A 1 232 ? 14.506 -6.986 -9.628 1.00 88.56 232 LEU A O 1
ATOM 1684 N N . ASP A 1 233 ? 15.349 -7.885 -11.485 1.00 87.12 233 ASP A N 1
ATOM 1685 C CA . ASP A 1 233 ? 16.580 -8.377 -10.861 1.00 87.12 233 ASP A CA 1
ATOM 1686 C C . ASP A 1 233 ? 17.532 -7.241 -10.462 1.00 87.12 233 ASP A C 1
ATOM 1688 O O . ASP A 1 233 ? 18.332 -7.379 -9.534 1.00 87.12 233 ASP A O 1
ATOM 1692 N N . ASN A 1 234 ? 17.432 -6.111 -11.161 1.00 82.12 234 ASN A N 1
ATOM 1693 C CA . ASN A 1 234 ? 18.201 -4.910 -10.922 1.00 82.12 234 ASN A CA 1
ATOM 1694 C C . ASN A 1 234 ? 17.364 -3.663 -11.234 1.00 82.12 234 ASN A C 1
ATOM 1696 O O . ASN A 1 234 ? 17.044 -3.390 -12.391 1.00 82.12 234 ASN A O 1
ATOM 1700 N N . VAL A 1 235 ? 17.117 -2.851 -10.205 1.00 77.56 235 VAL A N 1
ATOM 1701 C CA . VAL A 1 235 ? 16.403 -1.565 -10.292 1.00 77.56 235 VAL A CA 1
ATOM 1702 C C . VAL A 1 235 ? 17.033 -0.617 -11.323 1.00 77.56 235 VAL A C 1
ATOM 1704 O O . VAL A 1 235 ? 16.331 0.162 -11.963 1.00 77.56 235 VAL A O 1
ATOM 1707 N N . ALA A 1 236 ? 18.349 -0.691 -11.554 1.00 80.75 236 ALA A N 1
ATOM 1708 C CA . ALA A 1 236 ? 19.014 0.137 -12.563 1.00 80.75 236 ALA A CA 1
ATOM 1709 C C . ALA A 1 236 ? 18.532 -0.150 -13.997 1.00 80.75 236 ALA A C 1
ATOM 1711 O O . ALA A 1 236 ? 18.637 0.727 -14.848 1.00 80.75 236 ALA A O 1
ATOM 1712 N N . ASN A 1 237 ? 17.975 -1.340 -14.242 1.00 84.75 237 ASN A N 1
ATOM 1713 C CA . ASN A 1 237 ? 17.423 -1.749 -15.533 1.00 84.75 237 ASN A CA 1
ATOM 1714 C C . ASN A 1 237 ? 15.942 -1.358 -15.692 1.00 84.75 237 ASN A C 1
ATOM 1716 O O . ASN A 1 237 ? 15.288 -1.821 -16.625 1.00 84.75 237 ASN A O 1
ATOM 1720 N N . THR A 1 238 ? 15.374 -0.559 -14.778 1.00 85.25 238 THR A N 1
ATOM 1721 C CA . THR A 1 238 ? 13.963 -0.137 -14.838 1.00 85.25 238 THR A CA 1
ATOM 1722 C C . THR A 1 238 ? 13.578 0.472 -16.193 1.00 85.25 238 THR A C 1
ATOM 1724 O O . THR A 1 238 ? 12.544 0.066 -16.729 1.00 85.25 238 THR A O 1
ATOM 1727 N N . PRO A 1 239 ? 14.370 1.372 -16.815 1.00 87.75 239 PRO A N 1
ATOM 1728 C CA . PRO A 1 239 ? 14.032 1.920 -18.131 1.00 87.75 239 PRO A CA 1
ATOM 1729 C C . PRO A 1 239 ? 13.962 0.846 -19.228 1.00 87.75 239 PRO A C 1
ATOM 1731 O O . PRO A 1 239 ? 12.996 0.792 -19.994 1.00 87.75 239 PRO A O 1
ATOM 1734 N N . GLU A 1 240 ? 14.953 -0.046 -19.291 1.00 88.81 240 GLU A N 1
ATOM 1735 C CA . GLU A 1 240 ? 14.996 -1.140 -20.263 1.00 88.81 240 GLU A CA 1
ATOM 1736 C C . GLU A 1 240 ? 13.878 -2.162 -20.024 1.00 88.81 240 GLU A C 1
ATOM 1738 O O . GLU A 1 240 ? 13.235 -2.612 -20.976 1.00 88.81 240 GLU A O 1
ATOM 1743 N N . GLY A 1 241 ? 13.621 -2.502 -18.759 1.00 88.44 241 GLY A N 1
ATOM 1744 C CA . GLY A 1 241 ? 12.556 -3.407 -18.335 1.00 88.44 241 GLY A CA 1
ATOM 1745 C C . GLY A 1 241 ? 11.175 -2.862 -18.685 1.00 88.44 241 GLY A C 1
ATOM 1746 O O . GLY A 1 241 ? 10.376 -3.576 -19.288 1.00 88.44 241 GLY A O 1
ATOM 1747 N N . THR A 1 242 ? 10.927 -1.577 -18.413 1.00 89.31 242 THR A N 1
ATOM 1748 C CA . THR A 1 242 ? 9.684 -0.880 -18.788 1.00 89.31 242 THR A CA 1
ATOM 1749 C C . THR A 1 242 ? 9.448 -0.986 -20.292 1.00 89.31 242 THR A C 1
ATOM 1751 O O . THR A 1 242 ? 8.384 -1.425 -20.721 1.00 89.31 242 THR A O 1
ATOM 1754 N N . HIS A 1 243 ? 10.461 -0.674 -21.109 1.00 91.00 243 HIS A N 1
ATOM 1755 C CA . HIS A 1 243 ? 10.338 -0.743 -22.566 1.00 91.00 243 HIS A CA 1
ATOM 1756 C C . HIS A 1 243 ? 10.105 -2.174 -23.079 1.00 91.00 243 HIS A C 1
ATOM 1758 O O . HIS A 1 243 ? 9.316 -2.398 -24.001 1.00 91.00 243 HIS A O 1
ATOM 1764 N N . ALA A 1 244 ? 10.776 -3.166 -22.488 1.00 90.94 244 ALA A N 1
ATOM 1765 C CA . ALA A 1 244 ? 10.585 -4.567 -22.847 1.00 90.94 244 ALA A CA 1
ATOM 1766 C C . ALA A 1 244 ? 9.168 -5.057 -22.506 1.00 90.94 244 ALA A C 1
ATOM 1768 O O . ALA A 1 244 ? 8.548 -5.750 -23.316 1.00 90.94 244 ALA A O 1
ATOM 1769 N N . ILE A 1 245 ? 8.649 -4.671 -21.338 1.00 91.69 245 ILE A N 1
ATOM 1770 C CA . ILE A 1 245 ? 7.300 -5.017 -20.881 1.00 91.69 245 ILE A CA 1
ATOM 1771 C C . ILE A 1 245 ? 6.241 -4.330 -21.749 1.00 91.69 245 ILE A C 1
ATOM 1773 O O . ILE A 1 245 ? 5.325 -5.002 -22.220 1.00 91.69 245 ILE A O 1
ATOM 1777 N N . ASP A 1 246 ? 6.403 -3.039 -22.046 1.00 92.06 246 ASP A N 1
ATOM 1778 C CA . ASP A 1 246 ? 5.516 -2.281 -22.939 1.00 92.06 246 ASP A CA 1
ATOM 1779 C C . ASP A 1 246 ? 5.417 -2.927 -24.331 1.00 92.06 246 ASP A C 1
ATOM 1781 O O . ASP A 1 246 ? 4.330 -3.142 -24.877 1.00 92.06 246 ASP A O 1
ATOM 1785 N N . LYS A 1 247 ? 6.552 -3.376 -24.876 1.00 91.44 247 LYS A N 1
ATOM 1786 C CA . LYS A 1 247 ? 6.584 -4.095 -26.154 1.00 91.44 247 LYS A CA 1
ATOM 1787 C C . LYS A 1 247 ? 5.844 -5.435 -26.105 1.00 91.44 247 LYS A C 1
ATOM 1789 O O . LYS A 1 247 ? 5.191 -5.810 -27.077 1.00 91.44 247 LYS A O 1
ATOM 1794 N N . VAL A 1 248 ? 5.958 -6.180 -25.006 1.00 91.00 248 VAL A N 1
ATOM 1795 C CA . VAL A 1 248 ? 5.270 -7.472 -24.833 1.00 91.00 248 VAL A CA 1
ATOM 1796 C C . VAL A 1 248 ? 3.767 -7.284 -24.637 1.00 91.00 248 VAL A C 1
ATOM 1798 O O . VAL A 1 248 ? 2.977 -8.102 -25.110 1.00 91.00 248 VAL A O 1
ATOM 1801 N N . LEU A 1 249 ? 3.368 -6.197 -23.982 1.00 89.50 249 LEU A N 1
ATOM 1802 C CA . LEU A 1 249 ? 1.971 -5.862 -23.735 1.00 89.50 249 LEU A CA 1
ATOM 1803 C C . LEU A 1 249 ? 1.349 -5.003 -24.841 1.00 89.50 249 LEU A C 1
ATOM 1805 O O . LEU A 1 249 ? 0.157 -4.717 -24.770 1.00 89.50 249 LEU A O 1
ATOM 1809 N N . SER A 1 250 ? 2.100 -4.667 -25.895 1.00 79.88 250 SER A N 1
ATOM 1810 C CA . SER A 1 250 ? 1.624 -3.919 -27.062 1.00 79.88 250 SER A CA 1
ATOM 1811 C C . SER A 1 250 ? 0.409 -4.610 -27.697 1.00 79.88 250 SER A C 1
ATOM 1813 O O . SER A 1 250 ? 0.535 -5.607 -28.405 1.00 79.88 250 SER A O 1
ATOM 1815 N N . GLY A 1 251 ? -0.788 -4.086 -27.417 1.00 75.44 251 GLY A N 1
ATOM 1816 C CA . GLY A 1 251 ? -2.074 -4.660 -27.837 1.00 75.44 251 GLY A CA 1
ATOM 1817 C C . GLY A 1 251 ? -3.044 -4.966 -26.690 1.00 75.44 251 GLY A C 1
ATOM 1818 O O . GLY A 1 251 ? -4.224 -5.187 -26.948 1.00 75.44 251 GLY A O 1
ATOM 1819 N N . HIS A 1 252 ? -2.580 -4.930 -25.442 1.00 80.38 252 HIS A N 1
ATOM 1820 C CA . HIS A 1 252 ? -3.433 -4.892 -24.256 1.00 80.38 252 HIS A CA 1
ATOM 1821 C C . HIS A 1 252 ? -3.823 -3.437 -23.953 1.00 80.38 252 HIS A C 1
ATOM 1823 O O . HIS A 1 252 ? -3.085 -2.504 -24.282 1.00 80.38 252 HIS A O 1
ATOM 1829 N N . ASP A 1 253 ? -4.984 -3.228 -23.330 1.00 84.94 253 ASP A N 1
ATOM 1830 C CA . ASP A 1 253 ? -5.443 -1.891 -22.926 1.00 84.94 253 ASP A CA 1
ATOM 1831 C C . ASP A 1 253 ? -4.847 -1.480 -21.572 1.00 84.94 253 ASP A C 1
ATOM 1833 O O . ASP A 1 253 ? -5.537 -1.265 -20.577 1.00 84.94 253 ASP A O 1
ATOM 1837 N N . VAL A 1 254 ? -3.517 -1.455 -21.538 1.00 89.19 254 VAL A N 1
ATOM 1838 C CA . VAL A 1 254 ? -2.715 -1.181 -20.347 1.00 89.19 254 VAL A CA 1
ATOM 1839 C C . VAL A 1 254 ? -1.714 -0.067 -20.620 1.00 89.19 254 VAL A C 1
ATOM 1841 O O . VAL A 1 254 ? -1.383 0.236 -21.771 1.00 89.19 254 VAL A O 1
ATOM 1844 N N . GLU A 1 255 ? -1.243 0.539 -19.543 1.00 90.00 255 GLU A N 1
ATOM 1845 C CA . GLU A 1 255 ? -0.115 1.461 -19.514 1.00 90.00 255 GLU A CA 1
ATOM 1846 C C . GLU A 1 255 ? 0.997 0.851 -18.659 1.00 90.00 255 GLU A C 1
ATOM 1848 O O . GLU A 1 255 ? 0.732 0.250 -17.617 1.00 90.00 255 GLU A O 1
ATOM 1853 N N . VAL A 1 256 ? 2.233 0.955 -19.141 1.00 91.38 256 VAL A N 1
ATOM 1854 C CA . VAL A 1 256 ? 3.424 0.421 -18.480 1.00 91.38 256 VAL A CA 1
ATOM 1855 C C . VAL A 1 256 ? 4.305 1.606 -18.138 1.00 91.38 256 VAL A C 1
ATOM 1857 O O . VAL A 1 256 ? 4.793 2.291 -19.035 1.00 91.38 256 VAL A O 1
ATOM 1860 N N . LEU A 1 257 ? 4.479 1.857 -16.848 1.00 89.75 257 LEU A N 1
ATOM 1861 C CA . LEU A 1 257 ? 5.170 3.032 -16.340 1.00 89.75 257 LEU A CA 1
ATOM 1862 C C . LEU A 1 257 ? 6.263 2.604 -15.357 1.00 89.75 257 LEU A C 1
ATOM 1864 O O . LEU A 1 257 ? 6.054 1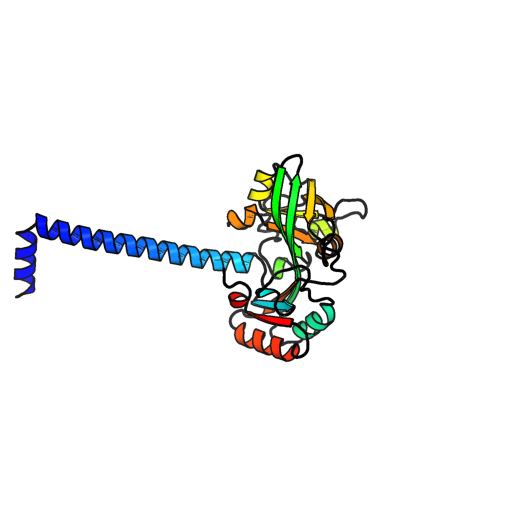.665 -14.583 1.00 89.75 257 LEU A O 1
ATOM 1868 N N . PRO A 1 258 ? 7.421 3.283 -15.330 1.00 88.56 258 PRO A N 1
ATOM 1869 C CA . PRO A 1 258 ? 8.325 3.156 -14.197 1.00 88.56 258 PRO A CA 1
ATOM 1870 C C . PRO A 1 258 ? 7.636 3.707 -12.939 1.00 88.56 258 PRO A C 1
ATOM 1872 O O . PRO A 1 258 ? 6.790 4.602 -13.026 1.00 88.56 258 PRO A O 1
ATOM 1875 N N . TRP A 1 259 ? 8.010 3.213 -11.757 1.00 81.31 259 TRP A N 1
ATOM 1876 C CA . TRP A 1 259 ? 7.374 3.633 -10.499 1.00 81.31 259 TRP A CA 1
ATOM 1877 C C . TRP A 1 259 ? 7.393 5.157 -10.275 1.00 81.31 259 TRP A C 1
ATOM 1879 O O . TRP A 1 259 ? 6.430 5.706 -9.746 1.00 81.31 259 TRP A O 1
ATOM 1889 N N . THR A 1 260 ? 8.443 5.842 -10.743 1.00 79.38 260 THR A N 1
ATOM 1890 C CA . THR A 1 260 ? 8.599 7.305 -10.654 1.00 79.38 260 THR A CA 1
ATOM 1891 C C . THR A 1 260 ? 7.551 8.077 -11.452 1.00 79.38 260 THR A C 1
ATOM 1893 O O . THR A 1 260 ? 7.235 9.211 -11.117 1.00 79.38 260 THR A O 1
ATOM 1896 N N . GLU A 1 261 ? 7.033 7.491 -12.533 1.00 82.62 261 GLU A N 1
ATOM 1897 C CA . GLU A 1 261 ? 5.982 8.105 -13.355 1.00 82.62 261 GLU A CA 1
ATOM 1898 C C . GLU A 1 261 ? 4.587 7.638 -12.933 1.00 82.62 261 GLU A C 1
ATOM 1900 O O . GLU A 1 261 ? 3.629 8.395 -13.051 1.00 82.62 261 GLU A O 1
ATOM 1905 N N . ALA A 1 262 ? 4.465 6.414 -12.410 1.00 77.81 262 ALA A N 1
ATOM 1906 C CA . ALA A 1 262 ? 3.202 5.879 -11.902 1.00 77.81 262 ALA A CA 1
ATOM 1907 C C . ALA A 1 262 ? 2.737 6.561 -10.601 1.00 77.81 262 ALA A C 1
ATOM 1909 O O . ALA A 1 262 ? 1.551 6.520 -10.270 1.00 77.81 262 ALA A O 1
ATOM 1910 N N . ALA A 1 263 ? 3.662 7.164 -9.852 1.00 72.75 263 ALA A N 1
ATOM 1911 C CA . ALA A 1 263 ? 3.380 7.927 -8.644 1.00 72.75 263 ALA A CA 1
ATOM 1912 C C . ALA A 1 263 ? 4.243 9.206 -8.604 1.00 72.75 263 ALA A C 1
ATOM 1914 O O . ALA A 1 263 ? 5.193 9.273 -7.831 1.00 72.75 263 ALA A O 1
ATOM 1915 N N . PRO A 1 264 ? 3.928 10.221 -9.432 1.00 65.06 264 PRO A N 1
ATOM 1916 C CA . PRO A 1 264 ? 4.747 11.431 -9.570 1.00 65.06 264 PRO A CA 1
ATOM 1917 C C . PRO A 1 264 ? 4.684 12.353 -8.343 1.00 65.06 264 PRO A C 1
ATOM 1919 O O . PRO A 1 264 ? 5.502 13.260 -8.211 1.00 65.06 264 PRO A O 1
ATOM 1922 N N . ASP A 1 265 ? 3.698 12.134 -7.468 1.00 59.97 265 ASP A N 1
ATOM 1923 C CA . ASP A 1 265 ? 3.532 12.842 -6.197 1.00 59.97 265 ASP A CA 1
ATOM 1924 C C . ASP A 1 265 ? 4.373 12.223 -5.058 1.00 59.97 265 ASP A C 1
ATOM 1926 O O . ASP A 1 265 ? 4.264 12.676 -3.917 1.00 59.97 265 ASP A O 1
ATOM 1930 N N . LEU A 1 266 ? 5.171 11.184 -5.351 1.00 53.97 266 LEU A N 1
ATOM 1931 C CA . LEU A 1 266 ? 6.128 10.523 -4.449 1.00 53.97 266 LEU A CA 1
ATOM 1932 C C . LEU A 1 266 ? 7.591 10.806 -4.844 1.00 53.97 266 LEU A C 1
ATOM 1934 O O . LEU A 1 266 ? 7.845 11.371 -5.927 1.00 53.97 266 LEU A O 1
#

Radius of gyration: 24.72 Å; Cα contacts (8 Å, |Δi|>4): 523; chains: 1; bounding box: 72×73×47 Å

Nearest PDB structures (foldseek):
  5f9q-assembly1_A  TM=7.143E-01  e=7.646E-10  Bacillus amyloliquefaciens
  5c59-assembly3_C  TM=5.204E-01  e=2.041E-09  Escherichia coli 536
  5c59-assembly2_B  TM=5.118E-01  e=2.300E-08  Escherichia coli 536
  5c59-assembly1_A  TM=5.068E-01  e=3.882E-08  Escherichia coli 536
  5lj8-assembly2_B  TM=4.593E-01  e=2.988E-08  Escherichia coli K-12

pLDDT: mean 86.53, std 9.51, range [53.44, 97.88]

Foldseek 3Di:
DVVVVVVVVCVVPVVVNVVVVVVVVVVVVVVVVVVVVVVVVVVVVVLVLQQVQLAQKKKFQACCLVPVDLQGWPLACPVLQVLLVPQPQWPHKWFKAWDWKWKAADPDIDIATEMATAQVCVCVGHPWQDPVQWPDAHGQVVVVVVDDPPDFFEKEAAPQQCVRNVHDAQDKMKIWDAAHPGDDIFIGIHGHRTYGYSVDVVCSNHYMYTHNVVVCVRRVSNNIGRMMHTHGPDSVCSVVSQVSSCVSCVPPSMHMGGSCSSCVVD

Mean predicted aligned error: 8.24 Å

Secondary structure (DSSP, 8-state):
-HHHHHHHHHHHSHHHHHHHHHHHHHHHHHHHHHHHHHHHHHHHHHHHHHHTT--SEEEEETTTTTS--TTS-BS-HHHHHHHHTTSTTEEEEEEEEEEEEEEEETTEEEEEEEEEE-TTTGGGT-SSSSTTTEEEE--HHHHHHH--TTSPPEEEEEHHHHHHHT--TT-EEEEEEPPTT--S-EEEEEEEEEEE--S-TTHHHHEEEEEHHHHHHHHT-TT-BSEEEEEES-GGGHHHHHHHHHHHHBTBSEEEEEHHHH-TT-

Solvent-accessible surface area (backbone atoms only — not comparable to full-atom values): 13817 Å² total; per-residue (Å²): 118,68,68,63,54,54,51,53,52,45,67,70,42,47,70,63,47,47,54,53,49,48,53,52,50,51,53,50,50,52,49,53,51,51,51,54,50,51,54,55,49,52,59,48,29,53,54,48,48,53,35,72,30,45,36,43,28,29,37,30,16,56,65,20,83,83,48,83,43,75,78,36,42,32,58,67,45,64,68,57,49,59,54,47,64,68,40,86,58,46,72,47,71,46,62,28,35,70,45,70,28,36,43,35,29,97,92,39,72,45,71,27,48,35,35,10,35,49,47,90,54,37,61,82,45,23,51,48,65,23,76,86,21,43,78,41,73,45,37,59,41,60,51,62,73,70,56,58,96,87,59,66,50,56,29,35,34,13,49,49,31,32,61,72,48,71,54,55,71,74,35,70,36,34,43,35,31,66,24,44,89,54,76,72,70,39,72,47,68,28,26,28,38,16,31,21,48,77,86,44,68,68,58,14,44,32,39,34,39,33,46,33,74,55,41,19,62,61,34,60,45,68,70,27,26,40,32,36,22,26,34,53,76,47,73,89,44,33,71,62,49,30,54,54,44,41,61,73,46,66,86,56,79,53,38,62,31,40,37,70,69,64,40,68,93,76

Sequence (266 aa):
MILRVALRNSVRNRRRTLLTAVAIAAGLALLLVFTGMADGAHEKMAEIGVSMGLGDVVVHARGYTDDPTLDRLIADPAPAQAAIGRVPGVVHVAPRLRTDALITAGATSVGVSLSGVDPAVEHLVSKIDTPDSMIAGQALESATKARPRSELPPVVIGKQLARTLGVEVGDRVTLTLRPVGGGETRSGAYEVHGIFATGVAEVDSFWAEIPLADAQRLTGAGQGVSMLAVILDNVANTPEGTHAIDKVLSGHDVEVLPWTEAAPDL